Protein AF-0000000076143637 (afdb_homodimer)

Secondary structure (DSSP, 8-state):
-EEEEEE-S-TTSHHHHHHHHHHHHHHHTT-EEEEEEE-GGGGGGG-S-----TTS--HHHHHHHHHHHTT--EEEEHHHHHHTT---HHHHHHTT-S-----TT-EEE-THHHHHHHHHSSEEEEES--/-EEEEEE-S-TTSHHHHHHHHHHHHHHHTT-EEEEEEE-GGGGGGG-S-----TTS--HHHHHHHHHHHTT--EEEEHHHHHHTT---HHHHHHTT-S-----TT-EEE-THHHHHHHHHSSEEEEES--

InterPro domains:
  IPR003787 Sulphur relay, DsrE/F-like [PF02635] (1-127)
  IPR017463 Sulphur relay, TusD/DsrE [TIGR03012] (2-127)
  IPR027396 DsrEFH-like [G3DSA:3.40.1260.10] (1-127)
  IPR027396 DsrEFH-like [SSF75169] (1-127)

Sequence (260 aa):
MKFAIALFSAAHAPSSRRALLFAQAALAGGHEIVRLFFYQDGVYSASNNIVAPQDEQDIARQWREFVSQHQLDGVVCIAAALRRGVLNQEEATRYQRSAVNLDTPWALSGLGQLHDAAQAADRLICFGGPMKFAIALFSAAHAPSSRRALLFAQAALAGGHEIVRLFFYQDGVYSASNNIVAPQDEQDIARQWREFVSQHQLDGVVCIAAALRRGVLNQEEATRYQRSAVNLDTPWALSGLGQLHDAAQAADRLICFGGP

Structure (mmCIF, N/CA/C/O backbone):
data_AF-0000000076143637-model_v1
#
loop_
_entity.id
_entity.type
_entity.pdbx_description
1 polymer 'Sulfurtransferase complex subunit TusD'
#
loop_
_atom_site.group_PDB
_atom_site.id
_atom_site.type_symbol
_atom_site.label_atom_id
_atom_site.label_alt_id
_atom_site.label_comp_id
_atom_site.label_asym_id
_atom_site.label_entity_id
_atom_site.label_seq_id
_atom_site.pdbx_PDB_ins_code
_atom_site.Cartn_x
_atom_site.Cartn_y
_atom_site.Cartn_z
_atom_site.occupancy
_atom_site.B_iso_or_equiv
_atom_site.auth_seq_id
_atom_site.auth_comp_id
_atom_site.auth_asym_id
_atom_site.auth_atom_id
_atom_site.pdbx_PDB_model_num
ATOM 1 N N . MET A 1 1 ? 10.805 27.281 16.016 1 97.5 1 MET A N 1
ATOM 2 C CA . MET A 1 1 ? 11.688 26.344 15.328 1 97.5 1 MET A CA 1
ATOM 3 C C . MET A 1 1 ? 11.07 25.891 14.016 1 97.5 1 MET A C 1
ATOM 5 O O . MET A 1 1 ? 9.867 26.031 13.805 1 97.5 1 MET A O 1
ATOM 9 N N . LYS A 1 2 ? 12.055 25.453 13.125 1 98.75 2 LYS A N 1
ATOM 10 C CA . LYS A 1 2 ? 11.641 24.922 11.836 1 98.75 2 LYS A CA 1
ATOM 11 C C . LYS A 1 2 ? 11.836 23.406 11.773 1 98.75 2 LYS A C 1
ATOM 13 O O . LYS A 1 2 ? 12.945 22.906 11.977 1 98.75 2 LYS A O 1
ATOM 18 N N . PHE A 1 3 ? 10.711 22.703 11.414 1 98.81 3 PHE A N 1
ATOM 19 C CA . PHE A 1 3 ? 10.789 21.25 11.344 1 98.81 3 PHE A CA 1
ATOM 20 C C . PHE A 1 3 ? 10.633 20.766 9.914 1 98.81 3 PHE A C 1
ATOM 22 O O . PHE A 1 3 ? 9.844 21.328 9.141 1 98.81 3 PHE A O 1
ATOM 29 N N . ALA A 1 4 ? 11.375 19.828 9.531 1 98.88 4 ALA A N 1
ATOM 30 C CA . ALA A 1 4 ? 11.023 18.906 8.453 1 98.88 4 ALA A CA 1
ATOM 31 C C . ALA A 1 4 ? 10.562 17.562 9.008 1 98.88 4 ALA A C 1
ATOM 33 O O . ALA A 1 4 ? 11.125 17.047 9.977 1 98.88 4 ALA A O 1
ATOM 34 N N . ILE A 1 5 ? 9.523 17.047 8.43 1 98.81 5 ILE A N 1
ATOM 35 C CA . ILE A 1 5 ? 8.977 15.781 8.93 1 98.81 5 ILE A CA 1
ATOM 36 C C . ILE A 1 5 ? 8.961 14.75 7.801 1 98.81 5 ILE A C 1
ATOM 38 O O . ILE A 1 5 ? 8.461 15.023 6.707 1 98.81 5 ILE A O 1
ATOM 42 N N . ALA A 1 6 ? 9.539 13.625 8.031 1 98.81 6 ALA A N 1
ATOM 43 C CA . ALA A 1 6 ? 9.5 12.492 7.105 1 98.81 6 ALA A CA 1
ATOM 44 C C . ALA A 1 6 ? 8.68 11.344 7.672 1 98.81 6 ALA A C 1
ATOM 46 O O . ALA A 1 6 ? 8.914 10.906 8.805 1 98.81 6 ALA A O 1
ATOM 47 N N . LEU A 1 7 ? 7.695 10.93 6.883 1 98.75 7 LEU A N 1
ATOM 48 C CA . LEU A 1 7 ? 6.848 9.82 7.293 1 98.75 7 LEU A CA 1
ATOM 49 C C . LEU A 1 7 ? 7.105 8.594 6.43 1 98.75 7 LEU A C 1
ATOM 51 O O . LEU A 1 7 ? 6.926 8.633 5.211 1 98.75 7 LEU A O 1
ATOM 55 N N . PHE A 1 8 ? 7.441 7.41 7.082 1 98.31 8 PHE A N 1
ATOM 56 C CA . PHE A 1 8 ? 7.859 6.219 6.352 1 98.31 8 PHE A CA 1
ATOM 57 C C . PHE A 1 8 ? 6.809 5.121 6.465 1 98.31 8 PHE A C 1
ATOM 59 O O . PHE A 1 8 ? 6.914 4.086 5.805 1 98.31 8 PHE A O 1
ATOM 66 N N . SER A 1 9 ? 5.805 5.355 7.301 1 96.94 9 SER A N 1
ATOM 67 C CA . SER A 1 9 ? 4.84 4.293 7.566 1 96.94 9 SER A CA 1
ATOM 68 C C . SER A 1 9 ? 3.494 4.594 6.91 1 96.94 9 SER A C 1
ATOM 70 O O . SER A 1 9 ? 3.143 5.758 6.707 1 96.94 9 SER A O 1
ATOM 72 N N . ALA A 1 10 ? 2.799 3.547 6.672 1 96.44 10 ALA A N 1
ATOM 73 C CA . ALA A 1 10 ? 1.466 3.68 6.09 1 96.44 10 ALA A CA 1
ATOM 74 C C . ALA A 1 10 ? 0.488 4.293 7.086 1 96.44 10 ALA A C 1
ATOM 76 O O . ALA A 1 10 ? 0.773 4.359 8.289 1 96.44 10 ALA A O 1
ATOM 77 N N . ALA A 1 11 ? -0.673 4.688 6.578 1 95.5 11 ALA A N 1
ATOM 78 C CA . ALA A 1 11 ? -1.671 5.43 7.344 1 95.5 11 ALA A CA 1
ATOM 79 C C . ALA A 1 11 ? -2.199 4.598 8.508 1 95.5 11 ALA A C 1
ATOM 81 O O . ALA A 1 11 ? -2.527 5.141 9.562 1 95.5 11 ALA A O 1
ATOM 82 N N . HIS A 1 12 ? -2.23 3.279 8.25 1 93.75 12 HIS A N 1
ATOM 83 C CA . HIS A 1 12 ? -2.852 2.447 9.273 1 93.75 12 HIS A CA 1
ATOM 84 C C . HIS A 1 12 ? -1.867 2.123 10.391 1 93.75 12 HIS A C 1
ATOM 86 O O . HIS A 1 12 ? -2.254 1.578 11.422 1 93.75 12 HIS A O 1
ATOM 92 N N . ALA A 1 13 ? -0.607 2.361 10.258 1 94.31 13 ALA A N 1
ATOM 93 C CA . ALA A 1 13 ? 0.394 2.131 11.297 1 94.31 13 ALA A CA 1
ATOM 94 C C . ALA A 1 13 ? 0.298 3.186 12.391 1 94.31 13 ALA A C 1
ATOM 96 O O . ALA A 1 13 ? 0.071 4.363 12.109 1 94.31 13 ALA A O 1
ATOM 97 N N . PRO A 1 14 ? 0.515 2.832 13.641 1 95.38 14 PRO A N 1
ATOM 98 C CA . PRO A 1 14 ? 0.423 3.783 14.758 1 95.38 14 PRO A CA 1
ATOM 99 C C . PRO A 1 14 ? 1.379 4.965 14.602 1 95.38 14 PRO A C 1
ATOM 101 O O . PRO A 1 14 ? 1.072 6.074 15.047 1 95.38 14 PRO A O 1
ATOM 104 N N . SER A 1 15 ? 2.477 4.703 13.953 1 97.12 15 SER A N 1
ATOM 105 C CA . SER A 1 15 ? 3.461 5.77 13.789 1 97.12 15 SER A CA 1
ATOM 106 C C . SER A 1 15 ? 2.906 6.902 12.93 1 97.12 15 SER A C 1
ATOM 108 O O . SER A 1 15 ? 3.312 8.055 13.086 1 97.12 15 SER A O 1
ATOM 110 N N . SER A 1 16 ? 2.043 6.578 12.055 1 97.88 16 SER A N 1
ATOM 111 C CA . SER A 1 16 ? 1.453 7.621 11.227 1 97.88 16 SER A CA 1
ATOM 112 C C . SER A 1 16 ? 0.617 8.586 12.055 1 97.88 16 SER A C 1
ATOM 114 O O . SER A 1 16 ? 0.717 9.805 11.891 1 97.88 16 SER A O 1
ATOM 116 N N . ARG A 1 17 ? -0.121 8.039 12.969 1 97.38 17 ARG A N 1
ATOM 117 C CA . ARG A 1 17 ? -0.915 8.883 13.859 1 97.38 17 ARG A CA 1
ATOM 118 C C . ARG A 1 17 ? -0.018 9.719 14.766 1 97.38 17 ARG A C 1
ATOM 120 O O . ARG A 1 17 ? -0.29 10.898 14.992 1 97.38 17 ARG A O 1
ATOM 127 N N . ARG A 1 18 ? 1.011 9.086 15.242 1 98.19 18 ARG A N 1
ATOM 128 C CA . ARG A 1 18 ? 1.955 9.805 16.078 1 98.19 18 ARG A CA 1
ATOM 129 C C . ARG A 1 18 ? 2.574 10.984 15.336 1 98.19 18 ARG A C 1
ATOM 131 O O . ARG A 1 18 ? 2.727 12.07 15.891 1 98.19 18 ARG A O 1
ATOM 138 N N . ALA A 1 19 ? 2.93 10.742 14.102 1 98.75 19 ALA A N 1
ATOM 139 C CA . ALA A 1 19 ? 3.502 11.797 13.273 1 98.75 19 ALA A CA 1
ATOM 140 C C . ALA A 1 19 ? 2.52 12.953 13.102 1 98.75 19 ALA A C 1
ATOM 142 O O . ALA A 1 19 ? 2.9 14.117 13.203 1 98.75 19 ALA A O 1
ATOM 143 N N . LEU A 1 20 ? 1.29 12.625 12.844 1 98.81 20 LEU A N 1
ATOM 144 C CA . LEU A 1 20 ? 0.254 13.633 12.648 1 98.81 20 LEU A CA 1
ATOM 145 C C . LEU A 1 20 ? 0.075 14.477 13.906 1 98.81 20 LEU A C 1
ATOM 147 O O . LEU A 1 20 ? 0.025 15.703 13.836 1 98.81 20 LEU A O 1
ATOM 151 N N . LEU A 1 21 ? 0.018 13.797 15.062 1 98.69 21 LEU A N 1
ATOM 152 C CA . LEU A 1 21 ? -0.156 14.492 16.328 1 98.69 21 LEU A CA 1
ATOM 153 C C . LEU A 1 21 ? 1.036 15.398 16.625 1 98.69 21 LEU A C 1
ATOM 155 O O . LEU A 1 21 ? 0.867 16.516 17.109 1 98.69 21 LEU A O 1
ATOM 159 N N . PHE A 1 22 ? 2.188 14.93 16.344 1 98.88 22 PHE A N 1
ATOM 160 C CA . PHE A 1 22 ? 3.371 15.766 16.5 1 98.88 22 PHE A CA 1
ATOM 161 C C . PHE A 1 22 ? 3.273 17.016 15.641 1 98.88 22 PHE A C 1
ATOM 163 O O . PHE A 1 22 ? 3.547 18.125 16.109 1 98.88 22 PHE A O 1
ATOM 170 N N . ALA A 1 23 ? 2.98 16.797 14.344 1 98.88 23 ALA A N 1
ATOM 171 C CA . ALA A 1 23 ? 2.881 17.922 13.398 1 98.88 23 ALA A CA 1
ATOM 172 C C . ALA A 1 23 ? 1.863 18.953 13.875 1 98.88 23 ALA A C 1
ATOM 174 O O . ALA A 1 23 ? 2.125 20.156 13.836 1 98.88 23 ALA A O 1
ATOM 175 N N . GLN A 1 24 ? 0.758 18.469 14.32 1 98.88 24 GLN A N 1
ATOM 176 C CA . GLN A 1 24 ? -0.284 19.344 14.844 1 98.88 24 GLN A CA 1
ATOM 177 C C . GLN A 1 24 ? 0.216 20.125 16.047 1 98.88 24 GLN A C 1
ATOM 179 O O . GLN A 1 24 ? -0.002 21.344 16.141 1 98.88 24 GLN A O 1
ATOM 184 N N . ALA A 1 25 ? 0.862 19.422 16.938 1 98.81 25 ALA A N 1
ATOM 185 C CA . ALA A 1 25 ? 1.389 20.047 18.141 1 98.81 25 ALA A CA 1
ATOM 186 C C . ALA A 1 25 ? 2.451 21.094 17.797 1 98.81 25 ALA A C 1
ATOM 188 O O . ALA A 1 25 ? 2.52 22.156 18.422 1 98.81 25 ALA A O 1
ATOM 189 N N . ALA A 1 26 ? 3.305 20.75 16.844 1 98.75 26 ALA A N 1
ATOM 190 C CA . ALA A 1 26 ? 4.352 21.672 16.422 1 98.75 26 ALA A CA 1
ATOM 191 C C . ALA A 1 26 ? 3.76 22.984 15.953 1 98.75 26 ALA A C 1
ATOM 193 O O . ALA A 1 26 ? 4.191 24.062 16.391 1 98.75 26 ALA A O 1
ATOM 194 N N . LEU A 1 27 ? 2.762 22.953 15.102 1 98.75 27 LEU A N 1
ATOM 195 C CA . LEU A 1 27 ? 2.131 24.172 14.602 1 98.75 27 LEU A CA 1
ATOM 196 C C . LEU A 1 27 ? 1.433 24.922 15.727 1 98.75 27 LEU A C 1
ATOM 198 O O . LEU A 1 27 ? 1.543 26.156 15.82 1 98.75 27 LEU A O 1
ATOM 202 N N . ALA A 1 28 ? 0.731 24.125 16.562 1 98.56 28 ALA A N 1
ATOM 203 C CA . ALA A 1 28 ? 0.031 24.75 17.688 1 98.56 28 ALA A CA 1
ATOM 204 C C . ALA A 1 28 ? 1.008 25.469 18.609 1 98.56 28 ALA A C 1
ATOM 206 O O . ALA A 1 28 ? 0.666 26.484 19.203 1 98.56 28 ALA A O 1
ATOM 207 N N . GLY A 1 29 ? 2.168 24.938 18.656 1 98.38 29 GLY A N 1
ATOM 208 C CA . GLY A 1 29 ? 3.199 25.5 19.516 1 98.38 29 GLY A CA 1
ATOM 209 C C . GLY A 1 29 ? 3.938 26.656 18.875 1 98.38 29 GLY A C 1
ATOM 210 O O . GLY A 1 29 ? 4.883 27.188 19.469 1 98.38 29 GLY A O 1
ATOM 211 N N . GLY A 1 30 ? 3.531 27 17.703 1 98.38 30 GLY A N 1
ATOM 212 C CA . GLY A 1 30 ? 4.102 28.172 17.047 1 98.38 30 GLY A CA 1
ATOM 213 C C . GLY A 1 30 ? 5.32 27.844 16.219 1 98.38 30 GLY A C 1
ATOM 214 O O . GLY A 1 30 ? 6.027 28.75 15.758 1 98.38 30 GLY A O 1
ATOM 215 N N . HIS A 1 31 ? 5.59 26.562 16.031 1 98.75 31 HIS A N 1
ATOM 216 C CA . HIS A 1 31 ? 6.707 26.156 15.18 1 98.75 31 HIS A CA 1
ATOM 217 C C . HIS A 1 31 ? 6.293 26.094 13.719 1 98.75 31 HIS A C 1
ATOM 219 O O . HIS A 1 31 ? 5.105 26.203 13.398 1 98.75 31 HIS A O 1
ATOM 225 N N . GLU A 1 32 ? 7.25 26.062 12.883 1 98.56 32 GLU A N 1
ATOM 226 C CA . GLU A 1 32 ? 7.039 25.969 11.438 1 98.56 32 GLU A CA 1
ATOM 227 C C . GLU A 1 32 ? 7.371 24.578 10.93 1 98.56 32 GLU A C 1
ATOM 229 O O . GLU A 1 32 ? 8.328 23.953 11.391 1 98.56 32 GLU A O 1
ATOM 234 N N . ILE A 1 33 ? 6.59 24.156 10.016 1 98.75 33 ILE A N 1
ATOM 235 C CA . ILE A 1 33 ? 6.914 22.938 9.266 1 98.75 33 ILE A CA 1
ATOM 236 C C . ILE A 1 33 ? 7.312 23.312 7.84 1 98.75 33 ILE A C 1
ATOM 238 O O . ILE A 1 33 ? 6.469 23.734 7.043 1 98.75 33 ILE A O 1
ATOM 242 N N . VAL A 1 34 ? 8.562 23.078 7.566 1 98.56 34 VAL A N 1
ATOM 243 C CA . VAL A 1 34 ? 9.102 23.516 6.281 1 98.56 34 VAL A CA 1
ATOM 244 C C . VAL A 1 34 ? 8.547 22.625 5.168 1 98.56 34 VAL A C 1
ATOM 246 O O . VAL A 1 34 ? 8.266 23.109 4.066 1 98.56 34 VAL A O 1
ATOM 249 N N . ARG A 1 35 ? 8.516 21.344 5.496 1 98.81 35 ARG A N 1
ATOM 250 C CA . ARG A 1 35 ? 8.039 20.375 4.527 1 98.81 35 ARG A CA 1
ATOM 251 C C . ARG A 1 35 ? 7.645 19.062 5.215 1 98.81 35 ARG A C 1
ATOM 253 O O . ARG A 1 35 ? 8.289 18.656 6.18 1 98.81 35 ARG A O 1
ATOM 260 N N . LEU A 1 36 ? 6.566 18.484 4.766 1 98.88 36 LEU A N 1
ATOM 261 C CA . LEU A 1 36 ? 6.211 17.094 5.02 1 98.88 36 LEU A CA 1
ATOM 262 C C . LEU A 1 36 ? 6.629 16.203 3.854 1 98.88 36 LEU A C 1
ATOM 264 O O . LEU A 1 36 ? 6.27 16.469 2.705 1 98.88 36 LEU A O 1
ATOM 268 N N . PHE A 1 37 ? 7.41 15.195 4.152 1 98.94 37 PHE A N 1
ATOM 269 C CA . PHE A 1 37 ? 7.879 14.305 3.1 1 98.94 37 PHE A CA 1
ATOM 270 C C . PHE A 1 37 ? 7.465 12.867 3.391 1 98.94 37 PHE A C 1
ATOM 272 O O . PHE A 1 37 ? 7.891 12.281 4.391 1 98.94 37 PHE A O 1
ATOM 279 N N . PHE A 1 38 ? 6.641 12.32 2.475 1 98.88 38 PHE A N 1
ATOM 280 C CA . PHE A 1 38 ? 6.176 10.945 2.598 1 98.88 38 PHE A CA 1
ATOM 281 C C . PHE A 1 38 ? 7 10.016 1.718 1 98.88 38 PHE A C 1
ATOM 283 O O . PHE A 1 38 ? 7.109 10.227 0.508 1 98.88 38 PHE A O 1
ATOM 290 N N . TYR A 1 39 ? 7.523 9.008 2.342 1 98.44 39 TYR A N 1
ATOM 291 C CA . TYR A 1 39 ? 8.453 8.109 1.667 1 98.44 39 TYR A CA 1
ATOM 292 C C . TYR A 1 39 ? 8.211 6.66 2.092 1 98.44 39 TYR A C 1
ATOM 294 O O . TYR A 1 39 ? 7.551 6.406 3.102 1 98.44 39 TYR A O 1
ATOM 302 N N . GLN A 1 40 ? 8.742 5.715 1.291 1 97.38 40 GLN A N 1
ATOM 303 C CA . GLN A 1 40 ? 8.484 4.297 1.523 1 97.38 40 GLN A CA 1
ATOM 304 C C . GLN A 1 40 ? 6.992 4.027 1.682 1 97.38 40 GLN A C 1
ATOM 306 O O . GLN A 1 40 ? 6.195 4.398 0.818 1 97.38 40 GLN A O 1
ATOM 311 N N . ASP A 1 41 ? 6.598 3.324 2.773 1 97.56 41 ASP A N 1
ATOM 312 C CA . ASP A 1 41 ? 5.18 3.01 2.922 1 97.56 41 ASP A CA 1
ATOM 313 C C . ASP A 1 41 ? 4.383 4.246 3.33 1 97.56 41 ASP A C 1
ATOM 315 O O . ASP A 1 41 ? 3.15 4.238 3.287 1 97.56 41 ASP A O 1
ATOM 319 N N . GLY A 1 42 ? 5.008 5.309 3.592 1 98.31 42 GLY A N 1
ATOM 320 C CA . GLY A 1 42 ? 4.324 6.551 3.918 1 98.31 42 GLY A CA 1
ATOM 321 C C . GLY A 1 42 ? 3.555 7.129 2.746 1 98.31 42 GLY A C 1
ATOM 322 O O . GLY A 1 42 ? 2.607 7.898 2.938 1 98.31 42 GLY A O 1
ATOM 323 N N . VAL A 1 43 ? 3.938 6.754 1.531 1 98.62 43 VAL A N 1
ATOM 324 C CA . VAL A 1 43 ? 3.307 7.32 0.344 1 98.62 43 VAL A CA 1
ATOM 325 C C . VAL A 1 43 ? 1.84 6.898 0.288 1 98.62 43 VAL A C 1
ATOM 327 O O . VAL A 1 43 ? 1.003 7.609 -0.274 1 98.62 43 VAL A O 1
ATOM 330 N N . TYR A 1 44 ? 1.548 5.797 0.94 1 97.94 44 TYR A N 1
ATOM 331 C CA . TYR A 1 44 ? 0.171 5.316 0.915 1 97.94 44 TYR A CA 1
ATOM 332 C C . TYR A 1 44 ? -0.762 6.297 1.616 1 97.94 44 TYR A C 1
ATOM 334 O O . TYR A 1 44 ? -1.96 6.336 1.328 1 97.94 44 TYR A O 1
ATOM 342 N N . SER A 1 45 ? -0.241 7.074 2.527 1 97.75 45 SER A N 1
ATOM 343 C CA . SER A 1 45 ? -1.042 8.039 3.273 1 97.75 45 SER A CA 1
ATOM 344 C C . SER A 1 45 ? -1.658 9.078 2.346 1 97.75 45 SER A C 1
ATOM 346 O O . SER A 1 45 ? -2.648 9.727 2.697 1 97.75 45 SER A O 1
ATOM 348 N N . ALA A 1 46 ? -1.072 9.234 1.187 1 98.25 46 ALA A N 1
ATOM 349 C CA . ALA A 1 46 ? -1.509 10.273 0.259 1 98.25 46 ALA A CA 1
ATOM 350 C C . ALA A 1 46 ? -2.594 9.75 -0.679 1 98.25 46 ALA A C 1
ATOM 352 O O . ALA A 1 46 ? -3.146 10.508 -1.479 1 98.25 46 ALA A O 1
ATOM 353 N N . SER A 1 47 ? -2.893 8.484 -0.55 1 97.94 47 SER A N 1
ATOM 354 C CA . SER A 1 47 ? -3.895 7.898 -1.436 1 97.94 47 SER A CA 1
ATOM 355 C C . SER A 1 47 ? -5.301 8.344 -1.052 1 97.94 47 SER A C 1
ATOM 357 O O . SER A 1 47 ? -5.645 8.383 0.132 1 97.94 47 SER A O 1
ATOM 359 N N . ASN A 1 48 ? -6.125 8.602 -2.053 1 96.31 48 ASN A N 1
ATOM 360 C CA . ASN A 1 48 ? -7.504 8.992 -1.796 1 96.31 48 ASN A CA 1
ATOM 361 C C . ASN A 1 48 ? -8.445 7.785 -1.815 1 96.31 48 ASN A C 1
ATOM 363 O O . ASN A 1 48 ? -9.664 7.941 -1.749 1 96.31 48 ASN A O 1
ATOM 367 N N . ASN A 1 49 ? -7.902 6.594 -1.876 1 97.69 49 ASN A N 1
ATOM 368 C CA . ASN A 1 49 ? -8.703 5.383 -2.031 1 97.69 49 ASN A CA 1
ATOM 369 C C . ASN A 1 49 ? -8.859 4.645 -0.706 1 97.69 49 ASN A C 1
ATOM 371 O O . ASN A 1 49 ? -9.594 3.66 -0.625 1 97.69 49 ASN A O 1
ATOM 375 N N . ILE A 1 50 ? -8.203 5.059 0.308 1 97.75 50 ILE A N 1
ATOM 376 C CA . ILE A 1 50 ? -8.195 4.367 1.591 1 97.75 50 ILE A CA 1
ATOM 377 C C . ILE A 1 50 ? -9.594 4.41 2.211 1 97.75 50 ILE A C 1
ATOM 379 O O . ILE A 1 50 ? -10.25 5.457 2.203 1 97.75 50 ILE A O 1
ATOM 383 N N . VAL A 1 51 ? -10.008 3.277 2.674 1 97.88 51 VAL A N 1
ATOM 384 C CA . VAL A 1 51 ? -11.258 3.166 3.416 1 97.88 51 VAL A CA 1
ATOM 385 C C . VAL A 1 51 ? -10.977 2.699 4.84 1 97.88 51 VAL A C 1
ATOM 387 O O . VAL A 1 51 ? -10.656 1.531 5.066 1 97.88 51 VAL A O 1
ATOM 390 N N . ALA A 1 52 ? -11.133 3.574 5.766 1 95.88 52 ALA A N 1
ATOM 391 C CA . ALA A 1 52 ? -10.898 3.229 7.164 1 95.88 52 ALA A CA 1
ATOM 392 C C . ALA A 1 52 ? -12.094 2.492 7.758 1 95.88 52 ALA A C 1
ATOM 394 O O . ALA A 1 52 ? -13.25 2.871 7.52 1 95.88 52 ALA A O 1
ATOM 395 N N . PRO A 1 53 ? -11.758 1.433 8.547 1 94.06 53 PRO A N 1
ATOM 396 C CA . PRO A 1 53 ? -12.859 0.818 9.281 1 94.06 53 PRO A CA 1
ATOM 397 C C . PRO A 1 53 ? -13.594 1.811 10.18 1 94.06 53 PRO A C 1
ATOM 399 O O . PRO A 1 53 ? -12.992 2.77 10.672 1 94.06 53 PRO A O 1
ATOM 402 N N . GLN A 1 54 ? -14.828 1.525 10.453 1 91.19 54 GLN A N 1
ATOM 403 C CA . GLN A 1 54 ? -15.695 2.447 11.18 1 91.19 54 GLN A CA 1
ATOM 404 C C . GLN A 1 54 ? -15.164 2.703 12.586 1 91.19 54 GLN A C 1
ATOM 406 O O . GLN A 1 54 ? -15.383 3.779 13.148 1 91.19 54 GLN A O 1
ATOM 411 N N . ASP A 1 55 ? -14.445 1.758 13.148 1 93.19 55 ASP A N 1
ATOM 412 C CA . ASP A 1 55 ? -13.992 1.872 14.531 1 93.19 55 ASP A CA 1
ATOM 413 C C . ASP A 1 55 ? -12.586 2.465 14.594 1 93.19 55 ASP A C 1
ATOM 415 O O . ASP A 1 55 ? -11.969 2.516 15.664 1 93.19 55 ASP A O 1
ATOM 419 N N . GLU A 1 56 ? -12.062 2.871 13.492 1 94 56 GLU A N 1
ATOM 420 C CA . GLU A 1 56 ? -10.719 3.443 13.438 1 94 56 GLU A CA 1
ATOM 421 C C . GLU A 1 56 ? -10.742 4.852 12.852 1 94 56 GLU A C 1
ATOM 423 O O . GLU A 1 56 ? -11.68 5.215 12.133 1 94 56 GLU A O 1
ATOM 428 N N . GLN A 1 57 ? -9.766 5.598 13.25 1 95 57 GLN A N 1
ATOM 429 C CA . GLN A 1 57 ? -9.609 6.914 12.648 1 95 57 GLN A CA 1
ATOM 430 C C . GLN A 1 57 ? -9.094 6.809 11.219 1 95 57 GLN A C 1
ATOM 432 O O . GLN A 1 57 ? -8.273 5.938 10.906 1 95 57 GLN A O 1
ATOM 437 N N . ASP A 1 58 ? -9.578 7.715 10.406 1 96.88 58 ASP A N 1
ATOM 438 C CA . ASP A 1 58 ? -9.078 7.824 9.039 1 96.88 58 ASP A CA 1
ATOM 439 C C . ASP A 1 58 ? -7.863 8.75 8.977 1 96.88 58 ASP A C 1
ATOM 441 O O . ASP A 1 58 ? -7.988 9.922 8.594 1 96.88 58 ASP A O 1
ATOM 445 N N . ILE A 1 59 ? -6.758 8.141 9.242 1 97.81 59 ILE A N 1
ATOM 446 C CA . ILE A 1 59 ? -5.535 8.93 9.383 1 97.81 59 ILE A CA 1
ATOM 447 C C . ILE A 1 59 ? -5.164 9.547 8.031 1 97.81 59 ILE A C 1
ATOM 449 O O . ILE A 1 59 ? -4.684 10.68 7.977 1 97.81 59 ILE A O 1
ATOM 453 N N . ALA A 1 60 ? -5.367 8.805 6.953 1 97.75 60 ALA A N 1
ATOM 454 C CA . ALA A 1 60 ? -5.082 9.344 5.625 1 97.75 60 ALA A CA 1
ATOM 455 C C . ALA A 1 60 ? -5.902 10.594 5.348 1 97.75 60 ALA A C 1
ATOM 457 O O . ALA A 1 60 ? -5.371 11.602 4.883 1 97.75 60 ALA A O 1
ATOM 458 N N . ARG A 1 61 ? -7.137 10.523 5.652 1 97.19 61 ARG A N 1
ATOM 459 C CA . ARG A 1 61 ? -8.008 11.688 5.488 1 97.19 61 ARG A CA 1
ATOM 460 C C . ARG A 1 61 ? -7.559 12.836 6.379 1 97.19 61 ARG A C 1
ATOM 462 O O . ARG A 1 61 ? -7.535 13.992 5.945 1 97.19 61 ARG A O 1
ATOM 469 N N . GLN A 1 62 ? -7.227 12.516 7.594 1 98.25 62 GLN A N 1
ATOM 470 C CA . GLN A 1 62 ? -6.809 13.547 8.539 1 98.25 62 GLN A CA 1
ATOM 471 C C . GLN A 1 62 ? -5.531 14.242 8.07 1 98.25 62 GLN A C 1
ATOM 473 O O . GLN A 1 62 ? -5.391 15.461 8.211 1 98.25 62 GLN A O 1
ATOM 478 N N . TRP A 1 63 ? -4.594 13.477 7.535 1 98.56 63 TRP A N 1
ATOM 479 C CA . TRP A 1 63 ? -3.395 14.07 6.949 1 98.56 63 TRP A CA 1
ATOM 480 C C . TRP A 1 63 ? -3.758 15.039 5.832 1 98.56 63 TRP A C 1
ATOM 482 O O . TRP A 1 63 ? -3.252 16.172 5.785 1 98.56 63 TRP A O 1
ATOM 492 N N . ARG A 1 64 ? -4.598 14.57 4.934 1 98.38 64 ARG A N 1
ATOM 493 C CA . ARG A 1 64 ? -5.008 15.406 3.805 1 98.38 64 ARG A CA 1
ATOM 494 C C . ARG A 1 64 ? -5.633 16.703 4.285 1 98.38 64 ARG A C 1
ATOM 496 O O . ARG A 1 64 ? -5.293 17.781 3.793 1 98.38 64 ARG A O 1
ATOM 503 N N . GLU A 1 65 ? -6.488 16.609 5.238 1 98.38 65 GLU A N 1
ATOM 504 C CA . GLU A 1 65 ? -7.16 17.781 5.789 1 98.38 65 GLU A CA 1
ATOM 505 C C . GLU A 1 65 ? -6.168 18.719 6.469 1 98.38 65 GLU A C 1
ATOM 507 O O . GLU A 1 65 ? -6.238 19.938 6.301 1 98.38 65 GLU A O 1
ATOM 512 N N . PHE A 1 66 ? -5.281 18.156 7.191 1 98.88 66 PHE A N 1
ATOM 513 C CA . PHE A 1 66 ? -4.277 18.922 7.906 1 98.88 66 PHE A CA 1
ATOM 514 C C . PHE A 1 66 ? -3.406 19.719 6.934 1 98.88 66 PHE A C 1
ATOM 516 O O . PHE A 1 66 ? -3.189 20.922 7.121 1 98.88 66 PHE A O 1
ATOM 523 N N . VAL A 1 67 ? -2.941 19.094 5.898 1 98.75 67 VAL A N 1
ATOM 524 C CA . VAL A 1 67 ? -2.08 19.719 4.895 1 98.75 67 VAL A CA 1
ATOM 525 C C . VAL A 1 67 ? -2.842 20.828 4.172 1 98.75 67 VAL A C 1
ATOM 527 O O . VAL A 1 67 ? -2.303 21.906 3.947 1 98.75 67 VAL A O 1
ATOM 530 N N . SER A 1 68 ? -4.059 20.578 3.848 1 98.69 68 SER A N 1
ATOM 531 C CA . SER A 1 68 ? -4.883 21.547 3.137 1 98.69 68 SER A CA 1
ATOM 532 C C . SER A 1 68 ? -5.203 22.75 4.016 1 98.69 68 SER A C 1
ATOM 534 O O . SER A 1 68 ? -5.043 23.891 3.598 1 98.69 68 SER A O 1
ATOM 536 N N . GLN A 1 69 ? -5.609 22.453 5.219 1 98.38 69 GLN A N 1
ATOM 537 C CA . GLN A 1 69 ? -6.031 23.5 6.148 1 98.38 69 GLN A CA 1
ATOM 538 C C . GLN A 1 69 ? -4.895 24.469 6.43 1 98.38 69 GLN A C 1
ATOM 540 O O . GLN A 1 69 ? -5.117 25.688 6.531 1 98.38 69 GLN A O 1
ATOM 545 N N . HIS A 1 70 ? -3.744 23.969 6.574 1 98.56 70 HIS A N 1
ATOM 546 C CA . HIS A 1 70 ? -2.623 24.797 6.988 1 98.56 70 HIS A CA 1
ATOM 547 C C . HIS A 1 70 ? -1.733 25.156 5.801 1 98.56 70 HIS A C 1
ATOM 549 O O . HIS A 1 70 ? -0.666 25.75 5.977 1 98.56 70 HIS A O 1
ATOM 555 N N . GLN A 1 71 ? -2.162 24.719 4.578 1 98.19 71 GLN A N 1
ATOM 556 C CA . GLN A 1 71 ? -1.453 25.016 3.338 1 98.19 71 GLN A CA 1
ATOM 557 C C . GLN A 1 71 ? 0.013 24.594 3.43 1 98.19 71 GLN A C 1
ATOM 559 O O . GLN A 1 71 ? 0.907 25.375 3.102 1 98.19 71 GLN A O 1
ATOM 564 N N . LEU A 1 72 ? 0.211 23.406 3.957 1 98.75 72 LEU A N 1
ATOM 565 C CA . LEU A 1 72 ? 1.561 22.891 4.145 1 98.75 72 LEU A CA 1
ATOM 566 C C . LEU A 1 72 ? 2.119 22.359 2.83 1 98.75 72 LEU A C 1
ATOM 568 O O . LEU A 1 72 ? 1.36 22.016 1.917 1 98.75 72 LEU A O 1
ATOM 572 N N . ASP A 1 73 ? 3.471 22.281 2.762 1 98.75 73 ASP A N 1
ATOM 573 C CA . ASP A 1 73 ? 4.188 21.656 1.658 1 98.75 73 ASP A CA 1
ATOM 574 C C . ASP A 1 73 ? 4.266 20.141 1.849 1 98.75 73 ASP A C 1
ATOM 576 O O . ASP A 1 73 ? 5.172 19.641 2.518 1 98.75 73 ASP A O 1
ATOM 580 N N . GLY A 1 74 ? 3.254 19.453 1.299 1 98.75 74 GLY A N 1
ATOM 581 C CA . GLY A 1 74 ? 3.195 18 1.362 1 98.75 74 GLY A CA 1
ATOM 582 C C . GLY A 1 74 ? 3.762 17.328 0.126 1 98.75 74 GLY A C 1
ATOM 583 O O . GLY A 1 74 ? 3.146 17.359 -0.941 1 98.75 74 GLY A O 1
ATOM 584 N N . VAL A 1 75 ? 4.895 16.688 0.262 1 98.94 75 VAL A N 1
ATOM 585 C CA . VAL A 1 75 ? 5.594 16.078 -0.864 1 98.94 75 VAL A CA 1
ATOM 586 C C . VAL A 1 75 ? 5.609 14.562 -0.699 1 98.94 75 VAL A C 1
ATOM 588 O O . VAL A 1 75 ? 5.848 14.055 0.4 1 98.94 75 VAL A O 1
ATOM 591 N N . VAL A 1 76 ? 5.281 13.883 -1.756 1 98.94 76 VAL A N 1
ATOM 592 C CA . VAL A 1 76 ? 5.32 12.43 -1.829 1 98.94 76 VAL A CA 1
ATOM 593 C C . VAL A 1 76 ? 6.441 11.984 -2.764 1 98.94 76 VAL A C 1
ATOM 595 O O . VAL A 1 76 ? 6.52 12.438 -3.91 1 98.94 76 VAL A O 1
ATOM 598 N N . CYS A 1 77 ? 7.289 11.141 -2.248 1 98.88 77 CYS A N 1
ATOM 599 C CA . CYS A 1 77 ? 8.383 10.664 -3.09 1 98.88 77 CYS A CA 1
ATOM 600 C C . CYS A 1 77 ? 7.844 9.984 -4.348 1 98.88 77 CYS A C 1
ATOM 602 O O . CYS A 1 77 ? 7.168 8.953 -4.262 1 98.88 77 CYS A O 1
ATOM 604 N N . ILE A 1 78 ? 8.234 10.445 -5.465 1 98.69 78 ILE A N 1
ATOM 605 C CA . ILE A 1 78 ? 7.629 10.008 -6.719 1 98.69 78 ILE A CA 1
ATOM 606 C C . ILE A 1 78 ? 8.039 8.57 -7.02 1 98.69 78 ILE A C 1
ATOM 608 O O . ILE A 1 78 ? 7.211 7.746 -7.418 1 98.69 78 ILE A O 1
ATOM 612 N N . ALA A 1 79 ? 9.242 8.234 -6.828 1 97.88 79 ALA A N 1
ATOM 613 C CA . ALA A 1 79 ? 9.695 6.871 -7.117 1 97.88 79 ALA A CA 1
ATOM 614 C C . ALA A 1 79 ? 8.992 5.855 -6.223 1 97.88 79 ALA A C 1
ATOM 616 O O . ALA A 1 79 ? 8.547 4.809 -6.695 1 97.88 79 ALA A O 1
ATOM 617 N N . ALA A 1 80 ? 8.852 6.141 -4.953 1 97.88 80 ALA A N 1
ATOM 618 C CA . ALA A 1 80 ? 8.172 5.242 -4.027 1 97.88 80 ALA A CA 1
ATOM 619 C C . ALA A 1 80 ? 6.684 5.141 -4.355 1 97.88 80 ALA A C 1
ATOM 621 O O . ALA A 1 80 ? 6.094 4.062 -4.27 1 97.88 80 ALA A O 1
ATOM 622 N N . ALA A 1 81 ? 6.125 6.234 -4.703 1 98.56 81 ALA A N 1
ATOM 623 C CA . ALA A 1 81 ? 4.707 6.281 -5.043 1 98.56 81 ALA A CA 1
ATOM 624 C C . ALA A 1 81 ? 4.406 5.418 -6.266 1 98.56 81 ALA A C 1
ATOM 626 O O . ALA A 1 81 ? 3.488 4.594 -6.238 1 98.56 81 ALA A O 1
ATOM 627 N N . LEU A 1 82 ? 5.203 5.613 -7.281 1 98.38 82 LEU A N 1
ATOM 628 C CA . LEU A 1 82 ? 5.008 4.824 -8.492 1 98.38 82 LEU A CA 1
ATOM 629 C C . LEU A 1 82 ? 5.113 3.334 -8.195 1 98.38 82 LEU A C 1
ATOM 631 O O . LEU A 1 82 ? 4.223 2.559 -8.555 1 98.38 82 LEU A O 1
ATOM 635 N N . ARG A 1 83 ? 6.098 2.975 -7.457 1 97.44 83 ARG A N 1
ATOM 636 C CA . ARG A 1 83 ? 6.363 1.583 -7.102 1 97.44 83 ARG A CA 1
ATOM 637 C C . ARG A 1 83 ? 5.211 0.993 -6.297 1 97.44 83 ARG A C 1
ATOM 639 O O . ARG A 1 83 ? 5.016 -0.225 -6.281 1 97.44 83 ARG A O 1
ATOM 646 N N . ARG A 1 84 ? 4.41 1.808 -5.711 1 97.75 84 ARG A N 1
ATOM 647 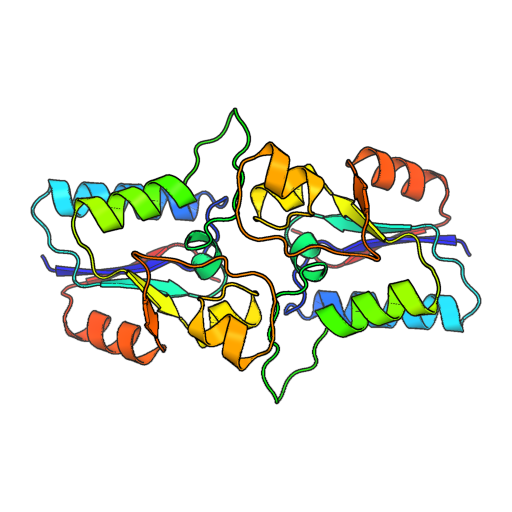C CA . ARG A 1 84 ? 3.352 1.377 -4.805 1 97.75 84 ARG A CA 1
ATOM 648 C C . ARG A 1 84 ? 1.976 1.694 -5.379 1 97.75 84 ARG A C 1
ATOM 650 O O . ARG A 1 84 ? 0.959 1.513 -4.707 1 97.75 84 ARG A O 1
ATOM 657 N N . GLY A 1 85 ? 1.942 2.191 -6.598 1 97.75 85 GLY A N 1
ATOM 658 C CA . GLY A 1 85 ? 0.691 2.4 -7.309 1 97.75 85 GLY A CA 1
ATOM 659 C C . GLY A 1 85 ? -0.06 3.635 -6.84 1 97.75 85 GLY A C 1
ATOM 660 O O . GLY A 1 85 ? -1.289 3.684 -6.918 1 97.75 85 GLY A O 1
ATOM 661 N N . VAL A 1 86 ? 0.611 4.535 -6.277 1 98.62 86 VAL A N 1
ATOM 662 C CA . VAL A 1 86 ? 0.038 5.824 -5.898 1 98.62 86 VAL A CA 1
ATOM 663 C C . VAL A 1 86 ? 0.354 6.863 -6.973 1 98.62 86 VAL A C 1
ATOM 665 O O . VAL A 1 86 ? 1.482 7.355 -7.055 1 98.62 86 VAL A O 1
ATOM 668 N N . LEU A 1 87 ? -0.669 7.195 -7.75 1 98.69 87 LEU A N 1
ATOM 669 C CA . LEU A 1 87 ? -0.419 7.945 -8.977 1 98.69 87 LEU A CA 1
ATOM 670 C C . LEU A 1 87 ? -1.335 9.156 -9.062 1 98.69 87 LEU A C 1
ATOM 672 O O . LEU A 1 87 ? -2.521 9.07 -8.742 1 98.69 87 LEU A O 1
ATOM 676 N N . ASN A 1 88 ? -0.723 10.289 -9.5 1 98.56 88 ASN A N 1
ATOM 677 C CA . ASN A 1 88 ? -1.562 11.398 -9.945 1 98.56 88 ASN A CA 1
ATOM 678 C C . ASN A 1 88 ? -1.941 11.25 -11.422 1 98.56 88 ASN A C 1
ATOM 680 O O . ASN A 1 88 ? -1.586 10.258 -12.062 1 98.56 88 ASN A O 1
ATOM 684 N N . GLN A 1 89 ? -2.654 12.219 -11.883 1 98.19 89 GLN A N 1
ATOM 685 C CA . GLN A 1 89 ? -3.164 12.141 -13.25 1 98.19 89 GLN A CA 1
ATOM 686 C C . GLN A 1 89 ? -2.023 12.039 -14.258 1 98.19 89 GLN A C 1
ATOM 688 O O . GLN A 1 89 ? -2.082 11.227 -15.188 1 98.19 89 GLN A O 1
ATOM 693 N N . GLU A 1 90 ? -1.028 12.844 -14.125 1 98.31 90 GLU A N 1
ATOM 694 C CA . GLU A 1 90 ? 0.107 12.867 -15.039 1 98.31 90 GLU A CA 1
ATOM 695 C C . GLU A 1 90 ? 0.792 11.508 -15.109 1 98.31 90 GLU A C 1
ATOM 697 O O . GLU A 1 90 ? 1.019 10.977 -16.203 1 98.31 90 GLU A O 1
ATOM 702 N N . GLU A 1 91 ? 1.063 10.938 -13.953 1 98.38 91 GLU A N 1
ATOM 703 C CA . GLU A 1 91 ? 1.764 9.656 -13.906 1 98.38 91 GLU A CA 1
ATOM 704 C C . GLU A 1 91 ? 0.868 8.523 -14.391 1 98.38 91 GLU A C 1
ATOM 706 O O . GLU A 1 91 ? 1.335 7.598 -15.062 1 98.38 91 GLU A O 1
ATOM 711 N N . ALA A 1 92 ? -0.409 8.539 -14 1 98.25 92 ALA A N 1
ATOM 712 C CA . ALA A 1 92 ? -1.337 7.523 -14.5 1 98.25 92 ALA A CA 1
ATOM 713 C C . ALA A 1 92 ? -1.379 7.523 -16.031 1 98.25 92 ALA A C 1
ATOM 715 O O . ALA A 1 92 ? -1.376 6.461 -16.656 1 98.25 92 ALA A O 1
ATOM 716 N N . THR A 1 93 ? -1.4 8.703 -16.609 1 98.31 93 THR A N 1
ATOM 717 C CA . THR A 1 93 ? -1.405 8.844 -18.062 1 98.31 93 THR A CA 1
ATOM 718 C C . THR A 1 93 ? -0.091 8.344 -18.656 1 98.31 93 THR A C 1
ATOM 720 O O . THR A 1 93 ? -0.093 7.57 -19.625 1 98.31 93 THR A O 1
ATOM 723 N N . ARG A 1 94 ? 0.993 8.75 -18.047 1 97.81 94 ARG A N 1
ATOM 724 C CA . ARG A 1 94 ? 2.33 8.414 -18.531 1 97.81 94 ARG A CA 1
ATOM 725 C C . ARG A 1 94 ? 2.518 6.902 -18.609 1 97.81 94 ARG A C 1
ATOM 727 O O . ARG A 1 94 ? 3.072 6.387 -19.578 1 97.81 94 ARG A O 1
ATOM 734 N N . TYR A 1 95 ? 2.021 6.203 -17.609 1 97.25 95 TYR A N 1
ATOM 735 C CA . TYR A 1 95 ? 2.287 4.773 -17.516 1 97.25 95 TYR A CA 1
ATOM 736 C C . TYR A 1 95 ? 1.057 3.965 -17.906 1 97.25 95 TYR A C 1
ATOM 738 O O . TYR A 1 95 ? 1.004 2.752 -17.688 1 97.25 95 TYR A O 1
ATOM 746 N N . GLN A 1 96 ? 0.064 4.641 -18.438 1 96.94 96 GLN A N 1
ATOM 747 C CA . GLN A 1 96 ? -1.139 4.016 -18.984 1 96.94 96 GLN A CA 1
ATOM 748 C C . GLN A 1 96 ? -1.842 3.172 -17.922 1 96.94 96 GLN A C 1
ATOM 750 O O . GLN A 1 96 ? -2.156 2.004 -18.156 1 96.94 96 GLN A O 1
ATOM 755 N N . ARG A 1 97 ? -2.004 3.807 -16.766 1 96.25 97 ARG A N 1
ATOM 756 C CA . ARG A 1 97 ? -2.807 3.225 -15.695 1 96.25 97 ARG A CA 1
ATOM 757 C C . ARG A 1 97 ? -4.18 3.887 -15.617 1 96.25 97 ARG A C 1
ATOM 759 O O . ARG A 1 97 ? -4.324 5.062 -15.945 1 96.25 97 ARG A O 1
ATOM 766 N N . SER A 1 98 ? -5.105 3.139 -15.164 1 93.12 98 SER A N 1
ATOM 767 C CA . SER A 1 98 ? -6.477 3.627 -15.227 1 93.12 98 SER A CA 1
ATOM 768 C C . SER A 1 98 ? -6.855 4.379 -13.953 1 93.12 98 SER A C 1
ATOM 770 O O . SER A 1 98 ? -7.727 5.254 -13.977 1 93.12 98 SER A O 1
ATOM 772 N N . ALA A 1 99 ? -6.242 4.062 -12.875 1 97.12 99 ALA A N 1
ATOM 773 C CA . ALA A 1 99 ? -6.68 4.617 -11.602 1 97.12 99 ALA A CA 1
ATOM 774 C C . ALA A 1 99 ? -5.82 5.816 -11.203 1 97.12 99 ALA A C 1
ATOM 776 O O . ALA A 1 99 ? -4.59 5.738 -11.227 1 97.12 99 ALA A O 1
ATOM 777 N N . VAL A 1 100 ? -6.434 6.898 -10.984 1 98.19 100 VAL A N 1
ATOM 778 C CA . VAL A 1 100 ? -5.824 8.07 -10.367 1 98.19 100 VAL A CA 1
ATOM 779 C C . VAL A 1 100 ? -6.234 8.156 -8.898 1 98.19 100 VAL A C 1
ATOM 781 O O . VAL A 1 100 ? -7.414 8.312 -8.586 1 98.19 100 VAL A O 1
ATOM 784 N N . ASN A 1 101 ? -5.203 7.938 -8.031 1 98.31 101 ASN A N 1
ATOM 785 C CA . ASN A 1 101 ? -5.578 7.879 -6.621 1 98.31 101 ASN A CA 1
ATOM 786 C C . ASN A 1 101 ? -4.754 8.852 -5.781 1 98.31 101 ASN A C 1
ATOM 788 O O . ASN A 1 101 ? -4.688 8.719 -4.559 1 98.31 101 ASN A O 1
ATOM 792 N N . LEU A 1 102 ? -4.094 9.758 -6.344 1 98.25 102 LEU A N 1
ATOM 793 C CA . LEU A 1 102 ? -3.389 10.836 -5.66 1 98.25 102 LEU A CA 1
ATOM 794 C C . LEU A 1 102 ? -3.787 12.195 -6.23 1 98.25 102 LEU A C 1
ATOM 796 O O . LEU A 1 102 ? -3.584 12.461 -7.418 1 98.25 102 LEU A O 1
ATOM 800 N N . ASP A 1 103 ? -4.328 12.984 -5.426 1 96.88 103 ASP A N 1
ATOM 801 C CA . ASP A 1 103 ? -4.812 14.297 -5.824 1 96.88 103 ASP A CA 1
ATOM 802 C C . ASP A 1 103 ? -4.273 15.391 -4.902 1 96.88 103 ASP A C 1
ATOM 804 O O . ASP A 1 103 ? -3.48 15.109 -3.998 1 96.88 103 ASP A O 1
ATOM 808 N N . THR A 1 104 ? -4.66 16.562 -5.359 1 96.5 104 THR A N 1
ATOM 809 C CA . THR A 1 104 ? -4.363 17.656 -4.434 1 96.5 104 THR A CA 1
ATOM 810 C C . THR A 1 104 ? -4.738 17.266 -3.006 1 96.5 104 THR A C 1
ATOM 812 O O . THR A 1 104 ? -5.699 16.531 -2.789 1 96.5 104 THR A O 1
ATOM 815 N N . PRO A 1 105 ? -3.9 17.688 -1.976 1 98.12 105 PRO A N 1
ATOM 816 C CA . PRO A 1 105 ? -2.887 18.734 -1.969 1 98.12 105 PRO A CA 1
ATOM 817 C C . PRO A 1 105 ? -1.469 18.203 -2.146 1 98.12 105 PRO A C 1
ATOM 819 O O . PRO A 1 105 ? -0.497 18.938 -1.988 1 98.12 105 PRO A O 1
ATOM 822 N N . TRP A 1 106 ? -1.313 17.016 -2.521 1 98.56 106 TRP A N 1
ATOM 823 C CA . TRP A 1 106 ? -0.014 16.344 -2.537 1 98.56 106 TRP A CA 1
ATOM 824 C C . TRP A 1 106 ? 0.754 16.688 -3.811 1 98.56 106 TRP A C 1
ATOM 826 O O . TRP A 1 106 ? 0.164 16.781 -4.891 1 98.56 106 TRP A O 1
ATOM 836 N N . ALA A 1 107 ? 2.031 16.828 -3.686 1 98.25 107 ALA A N 1
ATOM 837 C CA . ALA A 1 107 ? 2.916 16.953 -4.84 1 98.25 107 ALA A CA 1
ATOM 838 C C . ALA A 1 107 ? 3.869 15.766 -4.938 1 98.25 107 ALA A C 1
ATOM 840 O O . ALA A 1 107 ? 4.398 15.305 -3.928 1 98.25 107 ALA A O 1
ATOM 841 N N . LEU A 1 108 ? 4.062 15.289 -6.113 1 98.69 108 LEU A N 1
ATOM 842 C CA . LEU A 1 108 ? 5.047 14.25 -6.363 1 98.69 108 LEU A CA 1
ATOM 843 C C . LEU A 1 108 ? 6.41 14.852 -6.684 1 98.69 108 LEU A C 1
ATOM 845 O O . LEU A 1 108 ? 6.523 15.695 -7.578 1 98.69 108 LEU A O 1
ATOM 849 N N . SER A 1 109 ? 7.406 14.445 -5.984 1 98.62 109 SER A N 1
ATOM 850 C CA . SER A 1 109 ? 8.773 14.867 -6.258 1 98.62 109 SER A CA 1
ATOM 851 C C . SER A 1 109 ? 9.781 13.875 -5.695 1 98.62 109 SER A C 1
ATOM 853 O O . SER A 1 109 ? 9.398 12.836 -5.152 1 98.62 109 SER A O 1
ATOM 855 N N . GLY A 1 110 ? 11.062 14.109 -5.957 1 98.12 110 GLY A N 1
ATOM 856 C CA . GLY A 1 110 ? 12.102 13.148 -5.613 1 98.12 110 GLY A CA 1
ATOM 857 C C . GLY A 1 110 ? 12.711 13.398 -4.246 1 98.12 110 GLY A C 1
ATOM 858 O O . GLY A 1 110 ? 12.344 14.352 -3.559 1 98.12 110 GLY A O 1
ATOM 859 N N . LEU A 1 111 ? 13.672 12.547 -3.879 1 98.31 111 LEU A N 1
ATOM 860 C CA . LEU A 1 111 ? 14.336 12.562 -2.582 1 98.31 111 LEU A CA 1
ATOM 861 C C . LEU A 1 111 ? 15.117 13.859 -2.387 1 98.31 111 LEU A C 1
ATOM 863 O O . LEU A 1 111 ? 15.445 14.227 -1.256 1 98.31 111 LEU A O 1
ATOM 867 N N . GLY A 1 112 ? 15.398 14.523 -3.457 1 98.31 112 GLY A N 1
ATOM 868 C CA . GLY A 1 112 ? 16.031 15.828 -3.348 1 98.31 112 GLY A CA 1
ATOM 869 C C . GLY A 1 112 ? 15.227 16.812 -2.514 1 98.31 112 GLY A C 1
ATOM 870 O O . GLY A 1 112 ? 15.797 17.641 -1.799 1 98.31 112 GLY A O 1
ATOM 871 N N . GLN A 1 113 ? 14.008 16.734 -2.537 1 98.44 113 GLN A N 1
ATOM 872 C CA . GLN A 1 113 ? 13.141 17.641 -1.776 1 98.44 113 GLN A CA 1
ATOM 873 C C . GLN A 1 113 ? 13.25 17.359 -0.279 1 98.44 113 GLN A C 1
ATOM 875 O O . GLN A 1 113 ? 13.094 18.281 0.535 1 98.44 113 GLN A O 1
ATOM 880 N N . LEU A 1 114 ? 13.461 16.047 0.098 1 98.25 114 LEU A N 1
ATOM 881 C CA . LEU A 1 114 ? 13.703 15.727 1.501 1 98.25 114 LEU A CA 1
ATOM 882 C C . LEU A 1 114 ? 15.023 16.328 1.972 1 98.25 114 LEU A C 1
ATOM 884 O O . LEU A 1 114 ? 15.094 16.922 3.047 1 98.25 114 LEU A O 1
ATOM 888 N N . HIS A 1 115 ? 16 16.172 1.116 1 98 115 HIS A N 1
ATOM 889 C CA . HIS A 1 115 ? 17.312 16.719 1.435 1 98 115 HIS A CA 1
ATOM 890 C C . HIS A 1 115 ? 17.25 18.234 1.604 1 98 115 HIS A C 1
ATOM 892 O O . HIS A 1 115 ? 17.781 18.781 2.578 1 98 115 HIS A O 1
ATOM 898 N N . ASP A 1 116 ? 16.625 18.938 0.701 1 98.5 116 ASP A N 1
ATOM 899 C CA . ASP A 1 116 ? 16.438 20.391 0.762 1 98.5 116 ASP A CA 1
ATOM 900 C C . ASP A 1 116 ? 15.742 20.797 2.057 1 98.5 116 ASP A C 1
ATOM 902 O O . ASP A 1 116 ? 16.156 21.75 2.713 1 98.5 116 ASP A O 1
ATOM 906 N N . ALA A 1 117 ? 14.727 20.062 2.439 1 98.44 117 ALA A N 1
ATOM 907 C CA . ALA A 1 117 ? 13.977 20.344 3.654 1 98.44 117 ALA A CA 1
ATOM 908 C C . ALA A 1 117 ? 14.844 20.188 4.895 1 98.44 117 ALA A C 1
ATOM 910 O O . ALA A 1 117 ? 14.766 20.984 5.828 1 98.44 117 ALA A O 1
ATOM 911 N N . ALA A 1 118 ? 15.609 19.109 4.895 1 98.31 118 ALA A N 1
ATOM 912 C CA . ALA A 1 118 ? 16.5 18.859 6.02 1 98.31 118 ALA A CA 1
ATOM 913 C C . ALA A 1 118 ? 17.5 20 6.211 1 98.31 118 ALA A C 1
ATOM 915 O O . ALA A 1 118 ? 17.844 20.359 7.34 1 98.31 118 ALA A O 1
ATOM 916 N N . GLN A 1 119 ? 17.922 20.562 5.113 1 97.88 119 GLN A N 1
ATOM 917 C CA . GLN A 1 119 ? 18.859 21.672 5.168 1 97.88 119 GLN A CA 1
ATOM 918 C C . GLN A 1 119 ? 18.203 22.953 5.676 1 97.88 119 GLN A C 1
ATOM 920 O O . GLN A 1 119 ? 18.828 23.766 6.348 1 97.88 119 GLN A O 1
ATOM 925 N N . ALA A 1 120 ? 17.016 23.156 5.367 1 98.44 120 ALA A N 1
ATOM 926 C CA . ALA A 1 120 ? 16.297 24.375 5.688 1 98.44 120 ALA A CA 1
ATOM 927 C C . ALA A 1 120 ? 15.727 24.328 7.105 1 98.44 120 ALA A C 1
ATOM 929 O O . ALA A 1 120 ? 15.344 25.359 7.664 1 98.44 120 ALA A O 1
ATOM 930 N N . ALA A 1 121 ? 15.648 23.125 7.691 1 98.75 121 ALA A N 1
ATOM 931 C CA . ALA A 1 121 ? 14.992 22.953 8.984 1 98.75 121 ALA A CA 1
ATOM 932 C C . ALA A 1 121 ? 16 22.969 10.125 1 98.75 121 ALA A C 1
ATOM 934 O O . ALA A 1 121 ? 17.188 22.656 9.922 1 98.75 121 ALA A O 1
ATOM 935 N N . ASP A 1 122 ? 15.477 23.375 11.273 1 98.75 122 ASP A N 1
ATOM 936 C CA . ASP A 1 122 ? 16.281 23.203 12.484 1 98.75 122 ASP A CA 1
ATOM 937 C C . ASP A 1 122 ? 16.391 21.734 12.867 1 98.75 122 ASP A C 1
ATOM 939 O O . ASP A 1 122 ? 17.422 21.297 13.391 1 98.75 122 ASP A O 1
ATOM 943 N N . ARG A 1 123 ? 15.328 20.953 12.68 1 98.25 123 ARG A N 1
ATOM 944 C CA . ARG A 1 123 ? 15.281 19.516 12.992 1 98.25 123 ARG A CA 1
ATOM 945 C C . ARG A 1 123 ? 14.523 18.75 11.914 1 98.25 123 ARG A C 1
ATOM 947 O O . ARG A 1 123 ? 13.5 19.219 11.406 1 98.25 123 ARG A O 1
ATOM 954 N N . LEU A 1 124 ? 15.078 17.656 11.57 1 98.69 124 LEU A N 1
ATOM 955 C CA . LEU A 1 124 ? 14.359 16.656 10.797 1 98.69 124 LEU A CA 1
ATOM 956 C C . LEU A 1 124 ? 13.844 15.539 11.703 1 98.69 124 LEU A C 1
ATOM 958 O O . LEU A 1 124 ? 14.625 14.859 12.375 1 98.69 124 LEU A O 1
ATOM 962 N N . ILE A 1 125 ? 12.508 15.398 11.703 1 98.44 125 ILE A N 1
ATOM 963 C CA . ILE A 1 125 ? 11.898 14.359 12.523 1 98.44 125 ILE A CA 1
ATOM 964 C C . ILE A 1 125 ? 11.359 13.25 11.625 1 98.44 125 ILE A C 1
ATOM 966 O O . ILE A 1 125 ? 10.641 13.516 10.656 1 98.44 125 ILE A O 1
ATOM 970 N N . CYS A 1 126 ? 11.695 11.992 11.961 1 98.44 126 CYS A N 1
ATOM 971 C CA . CYS A 1 126 ? 11.273 10.852 11.156 1 98.44 126 CYS A CA 1
ATOM 972 C C . CYS A 1 126 ? 10.344 9.938 11.953 1 98.44 126 CYS A C 1
ATOM 974 O O . CYS A 1 126 ? 10.586 9.672 13.133 1 98.44 126 CYS A O 1
ATOM 976 N N . PHE A 1 127 ? 9.258 9.555 11.359 1 98.5 127 PHE A N 1
ATOM 977 C CA . PHE A 1 127 ? 8.32 8.609 11.953 1 98.5 127 PHE A CA 1
ATOM 978 C C . PHE A 1 127 ? 8.234 7.332 11.125 1 98.5 127 PHE A C 1
ATOM 980 O O . PHE A 1 127 ? 8.062 7.395 9.906 1 98.5 127 PHE A O 1
ATOM 987 N N . GLY A 1 128 ? 8.164 6.352 11.789 1 90.75 128 GLY A N 1
ATOM 988 C CA . GLY A 1 128 ? 8.156 5.078 11.086 1 90.75 128 GLY A CA 1
ATOM 989 C C . GLY A 1 128 ? 9.484 4.746 10.438 1 90.75 128 GLY A C 1
ATOM 990 O O . GLY A 1 128 ? 10.477 5.457 10.641 1 90.75 128 GLY A O 1
ATOM 991 N N . GLY A 1 129 ? 9.977 3.703 9.914 1 73 129 GLY A N 1
ATOM 992 C CA . GLY A 1 129 ? 11.211 3.291 9.281 1 73 129 GLY A CA 1
ATOM 993 C C . GLY A 1 129 ? 11.805 2.029 9.883 1 73 129 GLY A C 1
ATOM 994 O O . GLY A 1 129 ? 11.312 1.53 10.898 1 73 129 GLY A O 1
ATOM 995 N N . PRO A 1 130 ? 12.641 1.552 8.883 1 59.12 130 PRO A N 1
ATOM 996 C CA . PRO A 1 130 ? 13.281 0.348 9.422 1 59.12 130 PRO A CA 1
ATOM 997 C C . PRO A 1 130 ? 14.102 0.625 10.672 1 59.12 130 PRO A C 1
ATOM 999 O O . PRO A 1 130 ? 14.484 1.771 10.93 1 59.12 130 PRO A O 1
ATOM 1002 N N . MET B 1 1 ? 0.309 -33.094 -3.965 1 97.5 1 MET B N 1
ATOM 1003 C CA . MET B 1 1 ? -0.102 -32.438 -2.74 1 97.5 1 MET B CA 1
ATOM 1004 C C . MET B 1 1 ? -0.915 -31.172 -3.061 1 97.5 1 MET B C 1
ATOM 1006 O O . MET B 1 1 ? -0.874 -30.672 -4.188 1 97.5 1 MET B O 1
ATOM 1010 N N . LYS B 1 2 ? -1.756 -30.844 -1.994 1 98.75 2 LYS B N 1
ATOM 1011 C CA . LYS B 1 2 ? -2.566 -29.641 -2.102 1 98.75 2 LYS B CA 1
ATOM 1012 C C . LYS B 1 2 ? -2.023 -28.531 -1.202 1 98.75 2 LYS B C 1
ATOM 1014 O O . LYS B 1 2 ? -1.895 -28.719 0.01 1 98.75 2 LYS B O 1
ATOM 1019 N N . PHE B 1 3 ? -1.76 -27.344 -1.854 1 98.81 3 PHE B N 1
ATOM 1020 C CA . PHE B 1 3 ? -1.219 -26.234 -1.083 1 98.81 3 PHE B CA 1
ATOM 1021 C C . PHE B 1 3 ? -2.23 -25.094 -0.985 1 98.81 3 PHE B C 1
ATOM 1023 O O . PHE B 1 3 ? -2.959 -24.828 -1.942 1 98.81 3 PHE B O 1
ATOM 1030 N N . ALA B 1 4 ? -2.348 -24.5 0.114 1 98.88 4 ALA B N 1
ATOM 1031 C CA . ALA B 1 4 ? -2.82 -23.125 0.257 1 98.88 4 ALA B CA 1
ATOM 1032 C C . ALA B 1 4 ? -1.656 -22.156 0.498 1 98.88 4 ALA B C 1
ATOM 1034 O O . ALA B 1 4 ? -0.724 -22.484 1.239 1 98.88 4 ALA B O 1
ATOM 1035 N N . ILE B 1 5 ? -1.698 -21.047 -0.153 1 98.81 5 ILE B N 1
ATOM 1036 C CA . ILE B 1 5 ? -0.605 -20.094 -0.023 1 98.81 5 ILE B CA 1
ATOM 1037 C C . ILE B 1 5 ? -1.15 -18.75 0.458 1 98.81 5 ILE B C 1
ATOM 1039 O O . ILE B 1 5 ? -2.113 -18.234 -0.107 1 98.81 5 ILE B O 1
ATOM 1043 N N . ALA B 1 6 ? -0.61 -18.234 1.501 1 98.81 6 ALA B N 1
ATOM 1044 C CA . ALA B 1 6 ? -0.937 -16.906 2.014 1 98.81 6 ALA B CA 1
ATOM 1045 C C . ALA B 1 6 ? 0.243 -15.961 1.855 1 98.81 6 ALA B C 1
ATOM 1047 O O . ALA B 1 6 ? 1.36 -16.266 2.275 1 98.81 6 ALA B O 1
ATOM 1048 N N . LEU B 1 7 ? -0.041 -14.844 1.185 1 98.75 7 LEU B N 1
ATOM 1049 C CA . LEU B 1 7 ? 0.99 -13.836 0.98 1 98.75 7 LEU B CA 1
ATOM 1050 C C . LEU B 1 7 ? 0.696 -12.586 1.804 1 98.75 7 LEU B C 1
ATOM 1052 O O . LEU B 1 7 ? -0.344 -11.945 1.621 1 98.75 7 LEU B O 1
ATOM 1056 N N . PHE B 1 8 ? 1.683 -12.148 2.672 1 98.31 8 PHE B N 1
ATOM 1057 C CA . PHE B 1 8 ? 1.452 -11.055 3.615 1 98.31 8 PHE B CA 1
ATOM 1058 C C . PHE B 1 8 ? 2.266 -9.828 3.232 1 98.31 8 PHE B C 1
ATOM 1060 O O . PHE B 1 8 ? 2.107 -8.758 3.832 1 98.31 8 PHE B O 1
ATOM 1067 N N . SER B 1 9 ? 3.133 -9.984 2.221 1 96.94 9 SER B N 1
ATOM 1068 C CA . SER B 1 9 ? 4.039 -8.891 1.892 1 96.94 9 SER B CA 1
ATOM 1069 C C . SER B 1 9 ? 3.658 -8.234 0.568 1 96.94 9 SER B C 1
ATOM 1071 O O . SER B 1 9 ? 3.072 -8.883 -0.304 1 96.94 9 SER B O 1
ATOM 1073 N N . ALA B 1 10 ? 4.051 -7.027 0.471 1 96.44 10 ALA B N 1
ATOM 1074 C CA . ALA B 1 10 ? 3.797 -6.285 -0.759 1 96.44 10 ALA B CA 1
ATOM 1075 C C . ALA B 1 10 ? 4.641 -6.82 -1.91 1 96.44 10 ALA B C 1
ATOM 1077 O O . ALA B 1 10 ? 5.602 -7.566 -1.689 1 96.44 10 ALA B O 1
ATOM 1078 N N . ALA B 1 11 ? 4.301 -6.383 -3.115 1 95.44 11 ALA B N 1
ATOM 1079 C CA . ALA B 1 11 ? 4.895 -6.902 -4.348 1 95.44 11 ALA B CA 1
ATOM 1080 C C . ALA B 1 11 ? 6.391 -6.602 -4.406 1 95.44 11 ALA B C 1
ATOM 1082 O O . ALA B 1 11 ? 7.164 -7.387 -4.953 1 95.44 11 ALA B O 1
ATOM 1083 N N . HIS B 1 12 ? 6.719 -5.445 -3.795 1 93.56 12 HIS B N 1
ATOM 1084 C CA . HIS B 1 12 ? 8.117 -5.039 -3.936 1 93.56 12 HIS B CA 1
ATOM 1085 C C . HIS B 1 12 ? 9 -5.746 -2.916 1 93.56 12 HIS B C 1
ATOM 1087 O O . HIS B 1 12 ? 10.227 -5.664 -2.994 1 93.56 12 HIS B O 1
ATOM 1093 N N . ALA B 1 13 ? 8.492 -6.395 -1.932 1 94.25 13 ALA B N 1
ATOM 1094 C CA . ALA B 1 13 ? 9.258 -7.141 -0.939 1 94.25 13 ALA B CA 1
ATOM 1095 C C . ALA B 1 13 ? 9.797 -8.445 -1.526 1 94.25 13 ALA B C 1
ATOM 1097 O O . ALA B 1 13 ? 9.109 -9.117 -2.293 1 94.25 13 ALA B O 1
ATOM 1098 N N . PRO B 1 14 ? 10.992 -8.859 -1.15 1 95.31 14 PRO B N 1
ATOM 1099 C CA . PRO B 1 14 ? 11.586 -10.086 -1.686 1 95.31 14 PRO B CA 1
ATOM 1100 C C . PRO B 1 14 ? 10.727 -11.32 -1.424 1 95.31 14 PRO B C 1
ATOM 1102 O O . PRO B 1 14 ? 10.719 -12.258 -2.229 1 95.31 14 PRO B O 1
ATOM 1105 N N . SER B 1 15 ? 10.008 -11.281 -0.337 1 97.12 15 SER B N 1
ATOM 1106 C CA . SER B 1 15 ? 9.18 -12.43 0.005 1 97.12 15 SER B CA 1
ATOM 1107 C C . SER B 1 15 ? 8.086 -12.648 -1.033 1 97.12 15 SER B C 1
ATOM 1109 O O . SER B 1 15 ? 7.637 -13.781 -1.237 1 97.12 15 SER B O 1
ATOM 1111 N N . SER B 1 16 ? 7.66 -11.617 -1.629 1 97.88 16 SER B N 1
ATOM 1112 C CA . SER B 1 16 ? 6.629 -11.766 -2.654 1 97.88 16 SER B CA 1
ATOM 1113 C C . SER B 1 16 ? 7.148 -12.555 -3.85 1 97.88 16 SER B C 1
ATOM 1115 O O . SER B 1 16 ? 6.469 -13.453 -4.348 1 97.88 16 SER B O 1
ATOM 1117 N N . ARG B 1 17 ? 8.352 -12.258 -4.23 1 97.38 17 ARG B N 1
ATOM 1118 C CA . ARG B 1 17 ? 8.953 -13 -5.332 1 97.38 17 ARG B CA 1
ATOM 1119 C C . ARG B 1 17 ? 9.18 -14.461 -4.949 1 97.38 17 ARG B C 1
ATOM 1121 O O . ARG B 1 17 ? 8.945 -15.359 -5.758 1 97.38 17 ARG B O 1
ATOM 1128 N N . ARG B 1 18 ? 9.633 -14.641 -3.734 1 98.19 18 ARG B N 1
ATOM 1129 C CA . ARG B 1 18 ? 9.844 -16 -3.256 1 98.19 18 ARG B CA 1
ATOM 1130 C C . ARG B 1 18 ? 8.539 -16.797 -3.285 1 98.19 18 ARG B C 1
ATOM 1132 O O . ARG B 1 18 ? 8.531 -17.969 -3.68 1 98.19 18 ARG B O 1
ATOM 1139 N N . ALA B 1 19 ? 7.484 -16.188 -2.859 1 98.75 19 ALA B N 1
ATOM 1140 C CA . ALA B 1 19 ? 6.176 -16.828 -2.875 1 98.75 19 ALA B CA 1
ATOM 1141 C C . ALA B 1 19 ? 5.773 -17.219 -4.297 1 98.75 19 ALA B C 1
ATOM 1143 O O . ALA B 1 19 ? 5.285 -18.328 -4.527 1 98.75 19 ALA B O 1
ATOM 1144 N N . LEU B 1 20 ? 5.973 -16.312 -5.215 1 98.81 20 LEU B N 1
ATOM 1145 C CA . LEU B 1 20 ? 5.625 -16.562 -6.613 1 98.81 20 LEU B CA 1
ATOM 1146 C C . LEU B 1 20 ? 6.414 -17.734 -7.172 1 98.81 20 LEU B C 1
ATOM 1148 O O . LEU B 1 20 ? 5.844 -18.625 -7.812 1 98.81 20 LEU B O 1
ATOM 1152 N N . LEU B 1 21 ? 7.727 -17.75 -6.887 1 98.69 21 LEU B N 1
ATOM 1153 C CA . LEU B 1 21 ? 8.586 -18.828 -7.375 1 98.69 21 LEU B CA 1
ATOM 1154 C C . LEU B 1 21 ? 8.18 -20.172 -6.77 1 98.69 21 LEU B C 1
ATOM 1156 O O . LEU B 1 21 ? 8.172 -21.188 -7.457 1 98.69 21 LEU B O 1
ATOM 1160 N N . PHE B 1 22 ? 7.852 -20.156 -5.527 1 98.88 22 PHE B N 1
ATOM 1161 C CA . PHE B 1 22 ? 7.359 -21.375 -4.898 1 98.88 22 PHE B CA 1
ATOM 1162 C C . PHE B 1 22 ? 6.098 -21.875 -5.594 1 98.88 22 PHE B C 1
ATOM 1164 O O . PHE B 1 22 ? 5.977 -23.062 -5.887 1 98.88 22 PHE B O 1
ATOM 1171 N N . ALA B 1 23 ? 5.129 -20.969 -5.754 1 98.88 23 ALA B N 1
ATOM 1172 C CA . ALA B 1 23 ? 3.861 -21.328 -6.383 1 98.88 23 ALA B CA 1
ATOM 1173 C C . ALA B 1 23 ? 4.082 -21.922 -7.77 1 98.88 23 ALA B C 1
ATOM 1175 O O . ALA B 1 23 ? 3.477 -22.938 -8.125 1 98.88 23 ALA B O 1
ATOM 1176 N N . GLN B 1 24 ? 4.934 -21.281 -8.508 1 98.88 24 GLN B N 1
ATOM 1177 C CA . GLN B 1 24 ? 5.266 -21.766 -9.844 1 98.88 24 GLN B CA 1
ATOM 1178 C C . GLN B 1 24 ? 5.875 -23.172 -9.781 1 98.88 24 GLN B C 1
ATOM 1180 O O . GLN B 1 24 ? 5.496 -24.047 -10.555 1 98.88 24 GLN B O 1
ATOM 1185 N N . ALA B 1 25 ? 6.793 -23.328 -8.867 1 98.88 25 ALA B N 1
ATOM 1186 C CA . ALA B 1 25 ? 7.457 -24.609 -8.711 1 98.88 25 ALA B CA 1
ATOM 1187 C C . ALA B 1 25 ? 6.465 -25.688 -8.281 1 98.88 25 ALA B C 1
ATOM 1189 O O . ALA B 1 25 ? 6.551 -26.828 -8.734 1 98.88 25 ALA B O 1
ATOM 1190 N N . ALA B 1 26 ? 5.586 -25.328 -7.367 1 98.75 26 ALA B N 1
ATOM 1191 C CA . ALA B 1 26 ? 4.574 -26.281 -6.898 1 98.75 26 ALA B CA 1
ATOM 1192 C C . ALA B 1 26 ? 3.74 -26.812 -8.062 1 98.75 26 ALA B C 1
ATOM 1194 O O . ALA B 1 26 ? 3.564 -28.031 -8.195 1 98.75 26 ALA B O 1
ATOM 1195 N N . LEU B 1 27 ? 3.244 -25.953 -8.914 1 98.75 27 LEU B N 1
ATOM 1196 C CA . LEU B 1 27 ? 2.438 -26.375 -10.055 1 98.75 27 LEU B CA 1
ATOM 1197 C C . LEU B 1 27 ? 3.266 -27.203 -11.031 1 98.75 27 LEU B C 1
ATOM 1199 O O . LEU B 1 27 ? 2.801 -28.234 -11.523 1 98.75 27 LEU B O 1
ATOM 1203 N N . ALA B 1 28 ? 4.496 -26.703 -11.258 1 98.56 28 ALA B N 1
ATOM 1204 C CA . ALA B 1 28 ? 5.383 -27.438 -12.164 1 98.56 28 ALA B CA 1
ATOM 1205 C C . ALA B 1 28 ? 5.656 -28.844 -11.656 1 98.56 28 ALA B C 1
ATOM 1207 O O . ALA B 1 28 ? 5.836 -29.781 -12.445 1 98.56 28 ALA B O 1
ATOM 1208 N N . GLY B 1 29 ? 5.656 -28.938 -10.383 1 98.38 29 GLY B N 1
ATOM 1209 C CA . GLY B 1 29 ? 5.922 -30.219 -9.75 1 98.38 29 GLY B CA 1
ATOM 1210 C C . GLY B 1 29 ? 4.699 -31.109 -9.664 1 98.38 29 GLY B C 1
ATOM 1211 O O . GLY B 1 29 ? 4.758 -32.219 -9.094 1 98.38 29 GLY B O 1
ATOM 1212 N N . GLY B 1 30 ? 3.627 -30.625 -10.188 1 98.38 30 GLY B N 1
ATOM 1213 C CA . GLY B 1 30 ? 2.426 -31.453 -10.258 1 98.38 30 GLY B CA 1
ATOM 1214 C C . GLY B 1 30 ?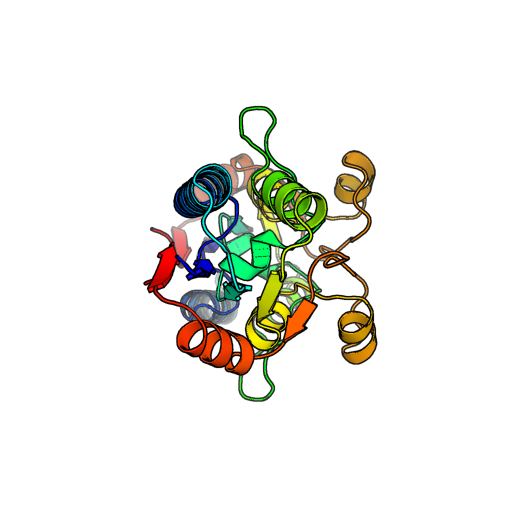 1.538 -31.312 -9.039 1 98.38 30 GLY B C 1
ATOM 1215 O O . GLY B 1 30 ? 0.587 -32.062 -8.859 1 98.38 30 GLY B O 1
ATOM 1216 N N . HIS B 1 31 ? 1.854 -30.359 -8.188 1 98.75 31 HIS B N 1
ATOM 1217 C CA . HIS B 1 31 ? 1.026 -30.094 -7.012 1 98.75 31 HIS B CA 1
ATOM 1218 C C . HIS B 1 31 ? -0.133 -29.172 -7.348 1 98.75 31 HIS B C 1
ATOM 1220 O O . HIS B 1 31 ? -0.173 -28.594 -8.438 1 98.75 31 HIS B O 1
ATOM 1226 N N . GLU B 1 32 ? -1.086 -29.156 -6.5 1 98.56 32 GLU B N 1
ATOM 1227 C CA . GLU B 1 32 ? -2.256 -28.297 -6.641 1 98.56 32 GLU B CA 1
ATOM 1228 C C . GLU B 1 32 ? -2.191 -27.125 -5.676 1 98.56 32 GLU B C 1
ATOM 1230 O O . GLU B 1 32 ? -1.743 -27.266 -4.535 1 98.56 32 GLU B O 1
ATOM 1235 N N . ILE B 1 33 ? -2.631 -26.031 -6.156 1 98.75 33 ILE B N 1
ATOM 1236 C CA . ILE B 1 33 ? -2.854 -24.875 -5.289 1 98.75 33 ILE B CA 1
ATOM 1237 C C . ILE B 1 33 ? -4.352 -24.641 -5.125 1 98.75 33 ILE B C 1
ATOM 1239 O O . ILE B 1 33 ? -5.027 -24.203 -6.062 1 98.75 33 ILE B O 1
ATOM 1243 N N . VAL B 1 34 ? -4.789 -24.844 -3.924 1 98.56 34 VAL B N 1
ATOM 1244 C CA . VAL B 1 34 ? -6.223 -24.781 -3.656 1 98.56 34 VAL B CA 1
ATOM 1245 C C . VAL B 1 34 ? -6.691 -23.328 -3.727 1 98.56 34 VAL B C 1
ATOM 1247 O O . VAL B 1 34 ? -7.789 -23.047 -4.211 1 98.56 34 VAL B O 1
ATOM 1250 N N . ARG B 1 35 ? -5.855 -22.5 -3.129 1 98.81 35 ARG B N 1
ATOM 1251 C CA . ARG B 1 35 ? -6.176 -21.078 -3.082 1 98.81 35 ARG B CA 1
ATOM 1252 C C . ARG B 1 35 ? -4.93 -20.25 -2.793 1 98.81 35 ARG B C 1
ATOM 1254 O O . ARG B 1 35 ? -4.062 -20.672 -2.021 1 98.81 35 ARG B O 1
ATOM 1261 N N . LEU B 1 36 ? -4.82 -19.125 -3.465 1 98.88 36 LEU B N 1
ATOM 1262 C CA . LEU B 1 36 ? -3.926 -18.031 -3.1 1 98.88 36 LEU B CA 1
ATOM 1263 C C . LEU B 1 36 ? -4.668 -16.969 -2.307 1 98.88 36 LEU B C 1
ATOM 1265 O O . LEU B 1 36 ? -5.699 -16.453 -2.752 1 98.88 36 LEU B O 1
ATOM 1269 N N . PHE B 1 37 ? -4.164 -16.672 -1.137 1 98.94 37 PHE B N 1
ATOM 1270 C CA . PHE B 1 37 ? -4.816 -15.672 -0.296 1 98.94 37 PHE B CA 1
ATOM 1271 C C . PHE B 1 37 ? -3.855 -14.539 0.041 1 98.94 37 PHE B C 1
ATOM 1273 O O . PHE B 1 37 ? -2.834 -14.758 0.695 1 98.94 37 PHE B O 1
ATOM 1280 N N . PHE B 1 38 ? -4.234 -13.336 -0.424 1 98.88 38 PHE B N 1
ATOM 1281 C CA . PHE B 1 38 ? -3.434 -12.148 -0.164 1 98.88 38 PHE B CA 1
ATOM 1282 C C . PHE B 1 38 ? -4.004 -11.359 1.01 1 98.88 38 PHE B C 1
ATOM 1284 O O . PHE B 1 38 ? -5.18 -10.984 1.003 1 98.88 38 PHE B O 1
ATOM 1291 N N . TYR B 1 39 ? -3.156 -11.102 1.945 1 98.44 39 TYR B N 1
ATOM 1292 C CA . TYR B 1 39 ? -3.586 -10.477 3.191 1 98.44 39 TYR B CA 1
ATOM 1293 C C . TYR B 1 39 ? -2.547 -9.469 3.684 1 98.44 39 TYR B C 1
ATOM 1295 O O . TYR B 1 39 ? -1.403 -9.477 3.225 1 98.44 39 TYR B O 1
ATOM 1303 N N . GLN B 1 40 ? -2.967 -8.586 4.613 1 97.38 40 GLN B N 1
ATOM 1304 C CA . GLN B 1 40 ? -2.105 -7.504 5.078 1 97.38 40 GLN B CA 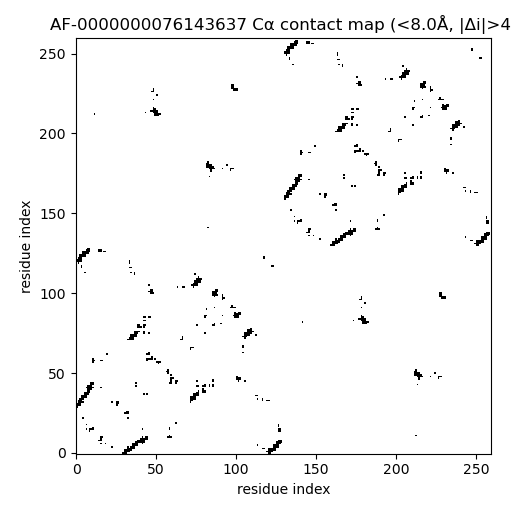1
ATOM 1305 C C . GLN B 1 40 ? -1.499 -6.746 3.902 1 97.38 40 GLN B C 1
ATOM 1307 O O . GLN B 1 40 ? -2.223 -6.273 3.021 1 97.38 40 GLN B O 1
ATOM 1312 N N . ASP B 1 41 ? -0.159 -6.578 3.895 1 97.56 41 ASP B N 1
ATOM 1313 C CA . ASP B 1 41 ? 0.438 -5.809 2.809 1 97.56 41 ASP B CA 1
ATOM 1314 C C . ASP B 1 41 ? 0.465 -6.613 1.512 1 97.56 41 ASP B C 1
ATOM 1316 O O . ASP B 1 41 ? 0.726 -6.066 0.439 1 97.56 41 ASP B O 1
ATOM 1320 N N . GLY B 1 42 ? 0.102 -7.816 1.553 1 98.38 42 GLY B N 1
ATOM 1321 C CA . GLY B 1 42 ? 0.026 -8.633 0.353 1 98.38 42 GLY B CA 1
ATOM 1322 C C . GLY B 1 42 ? -1.061 -8.188 -0.606 1 98.38 42 GLY B C 1
ATOM 1323 O O . GLY B 1 42 ? -0.996 -8.477 -1.804 1 98.38 42 GLY B O 1
ATOM 1324 N N . VAL B 1 43 ? -2.061 -7.473 -0.098 1 98.62 43 VAL B N 1
ATOM 1325 C CA . VAL B 1 43 ? -3.188 -7.066 -0.93 1 98.62 43 VAL B CA 1
ATOM 1326 C C . VAL B 1 43 ? -2.711 -6.098 -2.008 1 98.62 43 VAL B C 1
ATOM 1328 O O . VAL B 1 43 ? -3.305 -6.016 -3.086 1 98.62 43 VAL B O 1
ATOM 1331 N N . TYR B 1 44 ? -1.609 -5.445 -1.73 1 97.94 44 TYR B N 1
ATOM 1332 C CA . TYR B 1 44 ? -1.102 -4.484 -2.705 1 97.94 44 TYR B CA 1
ATOM 1333 C C . TYR B 1 44 ? -0.681 -5.184 -3.992 1 97.94 44 TYR B C 1
ATOM 1335 O O . TYR B 1 44 ? -0.661 -4.57 -5.062 1 97.94 44 TYR B O 1
ATOM 1343 N N . SER B 1 45 ? -0.332 -6.441 -3.906 1 97.75 45 SER B N 1
ATOM 1344 C CA . SER B 1 45 ? 0.102 -7.211 -5.07 1 97.75 45 SER B CA 1
ATOM 1345 C C . SER B 1 45 ? -1.003 -7.301 -6.117 1 97.75 45 SER B C 1
ATOM 1347 O O . SER B 1 45 ? -0.733 -7.555 -7.293 1 97.75 45 SER B O 1
ATOM 1349 N N . ALA B 1 46 ? -2.217 -7.086 -5.691 1 98.25 46 ALA B N 1
ATOM 1350 C CA . ALA B 1 46 ? -3.363 -7.25 -6.578 1 98.25 46 ALA B CA 1
ATOM 1351 C C . ALA B 1 46 ? -3.707 -5.941 -7.281 1 98.25 46 ALA B C 1
ATOM 1353 O O . ALA B 1 46 ? -4.598 -5.898 -8.133 1 98.25 46 ALA B O 1
ATOM 1354 N N . SER B 1 47 ? -2.988 -4.906 -6.922 1 97.94 47 SER B N 1
ATOM 1355 C CA . SER B 1 47 ? -3.281 -3.607 -7.52 1 97.94 47 SER B CA 1
ATOM 1356 C C . SER B 1 47 ? -2.807 -3.541 -8.969 1 97.94 47 SER B C 1
ATOM 1358 O O . SER B 1 47 ? -1.711 -4.004 -9.289 1 97.94 47 SER B O 1
ATOM 1360 N N . ASN B 1 48 ? -3.596 -2.902 -9.805 1 96.31 48 ASN B N 1
ATOM 1361 C CA . ASN B 1 48 ? -3.211 -2.74 -11.203 1 96.31 48 ASN B CA 1
ATOM 1362 C C . ASN B 1 48 ? -2.508 -1.408 -11.438 1 96.31 48 ASN B C 1
ATOM 1364 O O . ASN B 1 48 ? -2.232 -1.041 -12.578 1 96.31 48 ASN B O 1
ATOM 1368 N N . ASN B 1 49 ? -2.186 -0.693 -10.391 1 97.69 49 ASN B N 1
ATOM 1369 C CA . ASN B 1 49 ? -1.626 0.649 -10.508 1 97.69 49 ASN B CA 1
ATOM 1370 C C . ASN B 1 49 ? -0.115 0.646 -10.289 1 97.69 49 ASN B C 1
ATOM 1372 O O . ASN B 1 49 ? 0.542 1.674 -10.461 1 97.69 49 ASN B O 1
ATOM 1376 N N . ILE B 1 50 ? 0.453 -0.446 -9.906 1 97.75 50 ILE B N 1
ATOM 1377 C CA . ILE B 1 50 ? 1.867 -0.539 -9.562 1 97.75 50 ILE B CA 1
ATOM 1378 C C . ILE B 1 50 ? 2.721 -0.285 -10.805 1 97.75 50 ILE B C 1
ATOM 1380 O O . ILE B 1 50 ? 2.426 -0.804 -11.883 1 97.75 50 ILE B O 1
ATOM 1384 N N . VAL B 1 51 ? 3.699 0.542 -10.617 1 97.88 51 VAL B N 1
ATOM 1385 C CA . VAL B 1 51 ? 4.691 0.797 -11.664 1 97.88 51 VAL B CA 1
ATOM 1386 C C . VAL B 1 51 ? 6.07 0.343 -11.188 1 97.88 51 VAL B C 1
ATOM 1388 O O . VAL B 1 51 ? 6.688 0.994 -10.336 1 97.88 51 VAL B O 1
ATOM 1391 N N . ALA B 1 52 ? 6.539 -0.716 -11.742 1 95.88 52 ALA B N 1
ATOM 1392 C CA . ALA B 1 52 ? 7.852 -1.232 -11.359 1 95.88 52 ALA B CA 1
ATOM 1393 C C . ALA B 1 52 ? 8.969 -0.452 -12.055 1 95.88 52 ALA B C 1
ATOM 1395 O O . ALA B 1 52 ? 8.867 -0.144 -13.242 1 95.88 52 ALA B O 1
ATOM 1396 N N . PRO B 1 53 ? 10.016 -0.155 -11.234 1 94 53 PRO B N 1
ATOM 1397 C CA . PRO B 1 53 ? 11.188 0.426 -11.898 1 94 53 PRO B CA 1
ATOM 1398 C C . PRO B 1 53 ? 11.727 -0.461 -13.023 1 94 53 PRO B C 1
ATOM 1400 O O . PRO B 1 53 ? 11.609 -1.688 -12.953 1 94 53 PRO B O 1
ATOM 1403 N N . GLN B 1 54 ? 12.375 0.141 -13.969 1 91.12 54 GLN B N 1
ATOM 1404 C CA . GLN B 1 54 ? 12.828 -0.554 -15.172 1 91.12 54 GLN B CA 1
ATOM 1405 C C . GLN B 1 54 ? 13.82 -1.655 -14.828 1 91.12 54 GLN B C 1
ATOM 1407 O O . GLN B 1 54 ? 13.914 -2.662 -15.531 1 91.12 54 GLN B O 1
ATOM 1412 N N . ASP B 1 55 ? 14.547 -1.497 -13.734 1 93.12 55 ASP B N 1
ATOM 1413 C CA . ASP B 1 55 ? 15.594 -2.447 -13.383 1 93.12 55 ASP B CA 1
ATOM 1414 C C . ASP B 1 55 ? 15.07 -3.523 -12.438 1 93.12 55 ASP B C 1
ATOM 1416 O O . ASP B 1 55 ? 15.836 -4.34 -11.93 1 93.12 55 ASP B O 1
ATOM 1420 N N . GLU B 1 56 ? 13.812 -3.516 -12.18 1 94 56 GLU B N 1
ATOM 1421 C CA . GLU B 1 56 ? 13.203 -4.496 -11.281 1 94 56 GLU B CA 1
ATOM 1422 C C . GLU B 1 56 ? 12.109 -5.285 -11.984 1 94 56 GLU B C 1
ATOM 1424 O O . GLU B 1 56 ? 11.539 -4.82 -12.977 1 94 56 GLU B O 1
ATOM 1429 N N . GLN B 1 57 ? 11.914 -6.461 -11.484 1 95.06 57 GLN B N 1
ATOM 1430 C CA . GLN B 1 57 ? 10.789 -7.25 -11.984 1 95.06 57 GLN B CA 1
ATOM 1431 C C . GLN B 1 57 ? 9.461 -6.691 -11.492 1 95.06 57 GLN B C 1
ATOM 1433 O O . GLN B 1 57 ? 9.359 -6.219 -10.352 1 95.06 57 GLN B O 1
ATOM 1438 N N . ASP B 1 58 ? 8.484 -6.789 -12.359 1 96.88 58 ASP B N 1
ATOM 1439 C CA . ASP B 1 58 ? 7.125 -6.426 -11.977 1 96.88 58 ASP B CA 1
ATOM 1440 C C . ASP B 1 58 ? 6.387 -7.617 -11.367 1 96.88 58 ASP B C 1
ATOM 1442 O O . ASP B 1 58 ? 5.598 -8.273 -12.039 1 96.88 58 ASP B O 1
ATOM 1446 N N . ILE B 1 59 ? 6.609 -7.742 -10.094 1 97.81 59 ILE B N 1
ATOM 1447 C CA . ILE B 1 59 ? 6.113 -8.93 -9.414 1 97.81 59 ILE B CA 1
ATOM 1448 C C . ILE B 1 59 ? 4.586 -8.906 -9.391 1 97.81 59 ILE B C 1
ATOM 1450 O O . ILE B 1 59 ? 3.943 -9.953 -9.516 1 97.81 59 ILE B O 1
ATOM 1454 N N . ALA B 1 60 ? 3.996 -7.742 -9.211 1 97.75 60 ALA B N 1
ATOM 1455 C CA . ALA B 1 60 ? 2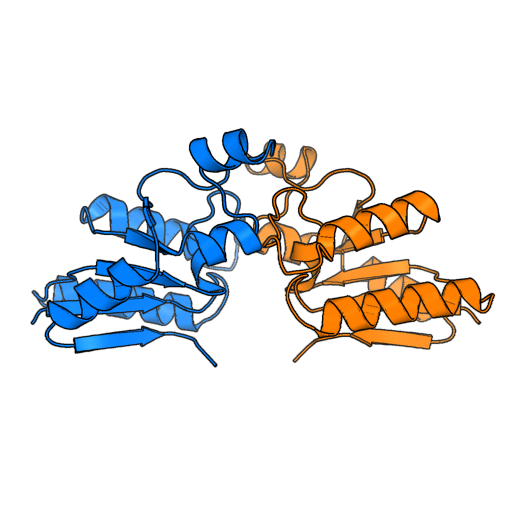.541 -7.629 -9.227 1 97.75 60 ALA B CA 1
ATOM 1456 C C . ALA B 1 60 ? 1.967 -8.109 -10.555 1 97.75 60 ALA B C 1
ATOM 1458 O O . ALA B 1 60 ? 1.007 -8.883 -10.578 1 97.75 60 ALA B O 1
ATOM 1459 N N . ARG B 1 61 ? 2.555 -7.672 -11.602 1 97.12 61 ARG B N 1
ATOM 1460 C CA . ARG B 1 61 ? 2.127 -8.117 -12.93 1 97.12 61 ARG B CA 1
ATOM 1461 C C . ARG B 1 61 ? 2.312 -9.617 -13.086 1 97.12 61 ARG B C 1
ATOM 1463 O O . ARG B 1 61 ? 1.44 -10.305 -13.633 1 97.12 61 ARG B O 1
ATOM 1470 N N . GLN B 1 62 ? 3.43 -10.102 -12.641 1 98.25 62 GLN B N 1
ATOM 1471 C CA . GLN B 1 62 ? 3.721 -11.531 -12.766 1 98.25 62 GLN B CA 1
ATOM 1472 C 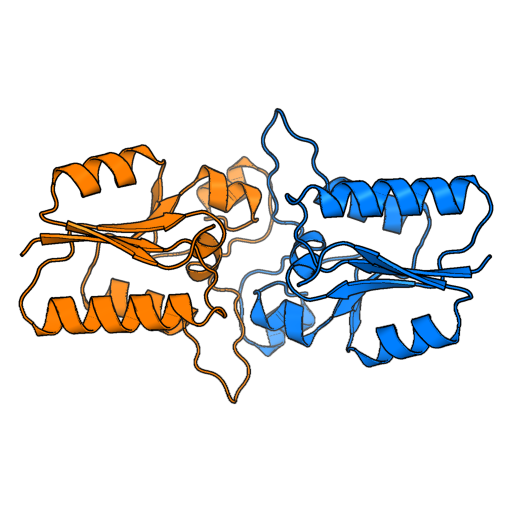C . GLN B 1 62 ? 2.715 -12.367 -11.984 1 98.25 62 GLN B C 1
ATOM 1474 O O . GLN B 1 62 ? 2.291 -13.43 -12.445 1 98.25 62 GLN B O 1
ATOM 1479 N N . TRP B 1 63 ? 2.357 -11.914 -10.797 1 98.56 63 TRP B N 1
ATOM 1480 C CA . TRP B 1 63 ? 1.312 -12.594 -10.039 1 98.56 63 TRP B CA 1
ATOM 1481 C C . TRP B 1 63 ? 0.009 -12.641 -10.828 1 98.56 63 TRP B C 1
ATOM 1483 O O . TRP B 1 63 ? -0.625 -13.695 -10.922 1 98.56 63 TRP B O 1
ATOM 1493 N N . ARG B 1 64 ? -0.39 -11.492 -11.344 1 98.31 64 ARG B N 1
ATOM 1494 C CA . ARG B 1 64 ? -1.632 -11.414 -12.102 1 98.31 64 ARG B CA 1
ATOM 1495 C C . ARG B 1 64 ? -1.611 -12.383 -13.281 1 98.31 64 ARG B C 1
ATOM 1497 O O . ARG B 1 64 ? -2.576 -13.117 -13.508 1 98.31 64 ARG B O 1
ATOM 1504 N N . GLU B 1 65 ? -0.529 -12.398 -13.984 1 98.31 65 GLU B N 1
ATOM 1505 C CA . GLU B 1 65 ? -0.379 -13.281 -15.141 1 98.31 65 GLU B CA 1
ATOM 1506 C C . GLU B 1 65 ? -0.417 -14.75 -14.719 1 98.31 65 GLU B C 1
ATOM 1508 O O . GLU B 1 65 ? -1.061 -15.57 -15.375 1 98.31 65 GLU B O 1
ATOM 1513 N N . PHE B 1 66 ? 0.24 -15.047 -13.664 1 98.88 66 PHE B N 1
ATOM 1514 C CA . PHE B 1 66 ? 0.301 -16.406 -13.156 1 98.88 66 PHE B CA 1
ATOM 1515 C C . PHE B 1 66 ? -1.089 -16.906 -12.781 1 98.88 66 PHE B C 1
ATOM 1517 O O . PHE B 1 66 ? -1.484 -18.016 -13.172 1 98.88 66 PHE B O 1
ATOM 1524 N N . VAL B 1 67 ? -1.838 -16.125 -12.07 1 98.75 67 VAL B N 1
ATOM 1525 C CA . VAL B 1 67 ? -3.18 -16.484 -11.625 1 98.75 67 VAL B CA 1
ATOM 1526 C C . VAL B 1 67 ? -4.102 -16.656 -12.828 1 98.75 67 VAL B C 1
ATOM 1528 O O . VAL B 1 67 ? -4.883 -17.609 -12.883 1 98.75 67 VAL B O 1
ATOM 1531 N N . SER B 1 68 ? -3.99 -15.797 -13.781 1 98.62 68 SER B N 1
ATOM 1532 C CA . SER B 1 68 ? -4.828 -15.852 -14.977 1 98.62 68 SER B CA 1
ATOM 1533 C C . SER B 1 68 ? -4.488 -17.062 -15.836 1 98.62 68 SER B C 1
ATOM 1535 O O . SER B 1 68 ? -5.379 -17.812 -16.25 1 98.62 68 SER B O 1
ATOM 1537 N N . GLN B 1 69 ? -3.213 -17.25 -16.047 1 98.38 69 GLN B N 1
ATOM 1538 C CA . GLN B 1 69 ? -2.742 -18.328 -16.922 1 98.38 69 GLN B CA 1
ATOM 1539 C C . GLN B 1 69 ? -3.174 -19.688 -16.391 1 98.38 69 GLN B C 1
ATOM 1541 O O . GLN B 1 69 ? -3.541 -20.562 -17.172 1 98.38 69 GLN B O 1
ATOM 1546 N N . HIS B 1 70 ? -3.105 -19.844 -15.141 1 98.56 70 HIS B N 1
ATOM 1547 C CA . HIS B 1 70 ? -3.359 -21.156 -14.555 1 98.56 70 HIS B CA 1
ATOM 1548 C C . HIS B 1 70 ? -4.758 -21.234 -13.953 1 98.56 70 HIS B C 1
ATOM 1550 O O . HIS B 1 70 ? -5.105 -22.219 -13.305 1 98.56 70 HIS B O 1
ATOM 1556 N N . GLN B 1 71 ? -5.539 -20.125 -14.117 1 98.19 71 GLN B N 1
ATOM 1557 C CA . GLN B 1 71 ? -6.918 -20.062 -13.641 1 98.19 71 GLN B CA 1
ATOM 1558 C C . GLN B 1 71 ? -7.012 -20.391 -12.156 1 98.19 71 GLN B C 1
ATOM 1560 O O . GLN B 1 71 ? -7.84 -21.219 -11.75 1 98.19 71 GLN B O 1
ATOM 1565 N N . LEU B 1 72 ? -6.105 -19.828 -11.422 1 98.69 72 LEU B N 1
ATOM 1566 C CA . LEU B 1 72 ? -6.039 -20.094 -9.984 1 98.69 72 LEU B CA 1
ATOM 1567 C C . LEU B 1 72 ? -7.09 -19.281 -9.242 1 98.69 72 LEU B C 1
ATOM 1569 O O . LEU B 1 72 ? -7.57 -18.266 -9.742 1 98.69 72 LEU B O 1
ATOM 1573 N N . ASP B 1 73 ? -7.441 -19.75 -8.023 1 98.75 73 ASP B N 1
ATOM 1574 C CA . ASP B 1 73 ? -8.312 -19.047 -7.09 1 98.75 73 ASP B CA 1
ATOM 1575 C C . ASP B 1 73 ? -7.523 -18.016 -6.289 1 98.75 73 ASP B C 1
ATOM 1577 O O . ASP B 1 73 ? -6.938 -18.328 -5.254 1 98.75 73 ASP B O 1
ATOM 1581 N N . GLY B 1 74 ? -7.48 -16.797 -6.844 1 98.75 74 GLY B N 1
ATOM 1582 C CA . GLY B 1 74 ? -6.797 -15.688 -6.195 1 98.75 74 GLY B CA 1
ATOM 1583 C C . GLY B 1 74 ? -7.723 -14.812 -5.379 1 98.75 74 GLY B C 1
ATOM 1584 O O . GLY B 1 74 ? -8.523 -14.055 -5.938 1 98.75 74 GLY B O 1
ATOM 1585 N N . VAL B 1 75 ? -7.598 -14.859 -4.078 1 98.94 75 VAL B N 1
ATOM 1586 C CA . VAL B 1 75 ? -8.484 -14.141 -3.174 1 98.94 75 VAL B CA 1
ATOM 1587 C C . VAL B 1 75 ? -7.703 -13.062 -2.428 1 98.94 75 VAL B C 1
ATOM 1589 O O . VAL B 1 75 ? -6.582 -13.305 -1.973 1 98.94 75 VAL B O 1
ATOM 1592 N N . VAL B 1 76 ? -8.273 -11.906 -2.383 1 98.94 76 VAL B N 1
ATOM 1593 C CA . VAL B 1 76 ? -7.73 -10.766 -1.647 1 98.94 76 VAL B CA 1
ATOM 1594 C C . VAL B 1 76 ? -8.625 -10.445 -0.451 1 98.94 76 VAL B C 1
ATOM 1596 O O . VAL B 1 76 ? -9.836 -10.266 -0.604 1 98.94 76 VAL B O 1
ATOM 1599 N N . CYS B 1 77 ? -8.016 -10.414 0.694 1 98.88 77 CYS B N 1
ATOM 1600 C CA . CYS B 1 77 ? -8.805 -10.102 1.88 1 98.88 77 CYS B CA 1
ATOM 1601 C C . CYS B 1 77 ? -9.484 -8.742 1.736 1 98.88 77 CYS B C 1
ATOM 1603 O O . CYS B 1 77 ? -8.82 -7.711 1.645 1 98.88 77 CYS B O 1
ATOM 1605 N N . ILE B 1 78 ? -10.758 -8.719 1.861 1 98.69 78 ILE B N 1
ATOM 1606 C CA . ILE B 1 78 ? -11.523 -7.52 1.54 1 98.69 78 ILE B CA 1
ATOM 1607 C C . ILE B 1 78 ? -11.273 -6.445 2.596 1 98.69 78 ILE B C 1
ATOM 1609 O O . ILE B 1 78 ? -11.078 -5.273 2.264 1 98.69 78 ILE B O 1
ATOM 1613 N N . ALA B 1 79 ? -11.242 -6.781 3.811 1 97.88 79 ALA B N 1
ATOM 1614 C CA . ALA B 1 79 ? -11.031 -5.789 4.863 1 97.88 79 ALA B CA 1
ATOM 1615 C C . ALA B 1 79 ? -9.648 -5.148 4.738 1 97.88 79 ALA B C 1
ATOM 1617 O O . ALA B 1 79 ? -9.516 -3.928 4.855 1 97.88 79 ALA B O 1
ATOM 1618 N N . ALA B 1 80 ? -8.625 -5.926 4.484 1 97.88 80 ALA B N 1
ATOM 1619 C CA . ALA B 1 80 ? -7.273 -5.398 4.32 1 97.88 80 ALA B CA 1
ATOM 1620 C C . ALA B 1 80 ? -7.164 -4.535 3.068 1 97.88 80 ALA B C 1
ATOM 1622 O O . ALA B 1 80 ? -6.496 -3.502 3.074 1 97.88 80 ALA B O 1
ATOM 1623 N N . ALA B 1 81 ? -7.816 -4.973 2.049 1 98.62 81 ALA B N 1
ATOM 1624 C CA . ALA B 1 81 ? -7.797 -4.242 0.783 1 98.62 81 ALA B CA 1
ATOM 1625 C C . ALA B 1 81 ? -8.43 -2.863 0.935 1 98.62 81 ALA B C 1
ATOM 1627 O O . ALA B 1 81 ? -7.84 -1.857 0.529 1 98.62 81 ALA B O 1
ATOM 1628 N N . LEU B 1 82 ? -9.578 -2.852 1.533 1 98.38 82 LEU B N 1
ATOM 1629 C CA . LEU B 1 82 ? -10.258 -1.579 1.739 1 98.38 82 LEU B CA 1
ATOM 1630 C C . LEU B 1 82 ? -9.391 -0.624 2.551 1 98.38 82 LEU B C 1
ATOM 1632 O O . LEU B 1 82 ? -9.172 0.521 2.146 1 98.38 82 LEU B O 1
ATOM 1636 N N . ARG B 1 83 ? -8.828 -1.128 3.596 1 97.44 83 ARG B N 1
ATOM 1637 C CA . ARG B 1 83 ? -7.992 -0.344 4.5 1 97.44 83 ARG B CA 1
ATOM 1638 C C . ARG B 1 83 ? -6.77 0.203 3.775 1 97.44 83 ARG B C 1
ATOM 1640 O O . ARG B 1 83 ? -6.191 1.211 4.191 1 97.44 83 ARG B O 1
ATOM 1647 N N . ARG B 1 84 ? -6.41 -0.369 2.68 1 97.75 84 ARG B N 1
ATOM 1648 C CA . ARG B 1 84 ? -5.184 -0.036 1.963 1 97.75 84 ARG B CA 1
ATOM 1649 C C . ARG B 1 84 ? -5.496 0.579 0.602 1 97.75 84 ARG B C 1
ATOM 1651 O O . ARG B 1 84 ? -4.59 0.815 -0.201 1 97.75 84 ARG B O 1
ATOM 1658 N N . GLY B 1 85 ? -6.762 0.816 0.337 1 97.75 85 GLY B N 1
ATOM 1659 C CA . GLY B 1 85 ? -7.18 1.526 -0.862 1 97.75 85 GLY B CA 1
ATOM 1660 C C . GLY B 1 85 ? -7.117 0.672 -2.113 1 97.75 85 GLY B C 1
ATOM 1661 O O . GLY B 1 85 ? -6.918 1.189 -3.215 1 97.75 85 GLY B O 1
ATOM 1662 N N . VAL B 1 86 ? -7.164 -0.577 -1.961 1 98.62 86 VAL B N 1
ATOM 1663 C CA . VAL B 1 86 ? -7.246 -1.503 -3.086 1 98.62 86 VAL B CA 1
ATOM 1664 C C . VAL B 1 86 ? -8.695 -1.919 -3.312 1 98.62 86 VAL B C 1
ATOM 1666 O O . VAL B 1 86 ? -9.242 -2.73 -2.561 1 98.62 86 VAL B O 1
ATOM 1669 N N . LEU B 1 87 ? -9.273 -1.366 -4.371 1 98.62 87 LEU B N 1
ATOM 1670 C CA . LEU B 1 87 ? -10.719 -1.455 -4.516 1 98.62 87 LEU B CA 1
ATOM 1671 C C . LEU B 1 87 ? -11.102 -1.961 -5.902 1 98.62 87 LEU B C 1
ATOM 1673 O O . LEU B 1 87 ? -10.5 -1.555 -6.902 1 98.62 87 LEU B O 1
ATOM 1677 N N . ASN B 1 88 ? -12.109 -2.875 -5.918 1 98.56 88 ASN B N 1
ATOM 1678 C CA . ASN B 1 88 ? -12.781 -3.152 -7.184 1 98.56 88 ASN B CA 1
ATOM 1679 C C . ASN B 1 88 ? -13.914 -2.168 -7.449 1 98.56 88 ASN B C 1
ATOM 1681 O O . ASN B 1 88 ? -14.133 -1.247 -6.66 1 98.56 88 ASN B O 1
ATOM 1685 N N . GLN B 1 89 ? -14.555 -2.389 -8.539 1 98.12 89 GLN B N 1
ATOM 1686 C CA . GLN B 1 89 ? -15.602 -1.455 -8.953 1 98.12 89 GLN B CA 1
ATOM 1687 C C . GLN B 1 89 ? -16.703 -1.364 -7.902 1 98.12 89 GLN B C 1
ATOM 1689 O O . GLN B 1 89 ? -17.156 -0.269 -7.562 1 98.12 89 GLN B O 1
ATOM 1694 N N . GLU B 1 90 ? -17.156 -2.461 -7.414 1 98.25 90 GLU B N 1
ATOM 1695 C CA . GLU B 1 90 ? -18.234 -2.514 -6.434 1 98.25 90 GLU B CA 1
ATOM 1696 C C . GLU B 1 90 ? -17.891 -1.725 -5.176 1 98.25 90 GLU B C 1
ATOM 1698 O O . GLU B 1 90 ? -18.656 -0.886 -4.723 1 98.25 90 GLU B O 1
ATOM 1703 N N . GLU B 1 91 ? -16.688 -1.967 -4.664 1 98.38 91 GLU B N 1
ATOM 1704 C CA . GLU B 1 91 ? -16.281 -1.303 -3.432 1 98.38 91 GLU B CA 1
ATOM 1705 C C . GLU B 1 91 ? -16 0.181 -3.668 1 98.38 91 GLU B C 1
ATOM 1707 O O . GLU B 1 91 ? -16.312 1.016 -2.814 1 98.38 91 GLU B O 1
ATOM 1712 N N . ALA B 1 92 ? -15.375 0.52 -4.797 1 98.25 92 ALA B N 1
ATOM 1713 C CA . ALA B 1 92 ? -15.164 1.928 -5.125 1 98.25 92 ALA B CA 1
ATOM 1714 C C . ALA B 1 92 ? -16.484 2.688 -5.164 1 98.25 92 ALA B C 1
ATOM 1716 O O . ALA B 1 92 ? -16.578 3.803 -4.648 1 98.25 92 ALA B O 1
ATOM 1717 N N . THR B 1 93 ? -17.484 2.082 -5.746 1 98.31 93 THR B N 1
ATOM 1718 C CA . THR B 1 93 ? -18.812 2.684 -5.82 1 98.31 93 THR B CA 1
ATOM 1719 C C . THR B 1 93 ? -19.438 2.799 -4.43 1 98.31 93 THR B C 1
ATOM 1721 O O . THR B 1 93 ? -19.953 3.859 -4.059 1 98.31 93 THR B O 1
ATOM 1724 N N . ARG B 1 94 ? -19.328 1.73 -3.686 1 97.75 94 ARG B N 1
ATOM 1725 C CA . ARG B 1 94 ? -19.922 1.658 -2.354 1 97.75 94 ARG B CA 1
ATOM 1726 C C . ARG B 1 94 ? -19.391 2.771 -1.457 1 97.75 94 ARG B C 1
ATOM 1728 O O . ARG B 1 94 ? -20.156 3.406 -0.726 1 97.75 94 ARG B O 1
ATOM 1735 N N . TYR B 1 95 ? -18.125 3.029 -1.546 1 97.25 95 TYR B N 1
ATOM 1736 C CA . TYR B 1 95 ? -17.5 3.971 -0.622 1 97.25 95 TYR B CA 1
ATOM 1737 C C . TYR B 1 95 ? -17.203 5.301 -1.308 1 97.25 95 TYR B C 1
ATOM 1739 O O . TYR B 1 95 ? -16.484 6.141 -0.768 1 97.25 95 TYR B O 1
ATOM 1747 N N . GLN B 1 96 ? -17.719 5.461 -2.504 1 96.88 96 GLN B N 1
ATOM 1748 C CA . GLN B 1 96 ? -17.656 6.707 -3.256 1 96.88 96 GLN B CA 1
ATOM 1749 C C . GLN B 1 96 ? -16.203 7.137 -3.463 1 96.88 96 GLN B C 1
ATOM 1751 O O . GLN B 1 96 ? -15.836 8.281 -3.178 1 96.88 96 GLN B O 1
ATOM 1756 N N . ARG B 1 97 ? -15.414 6.148 -3.91 1 96.19 97 ARG B N 1
ATOM 1757 C CA . ARG B 1 97 ? -14.047 6.414 -4.328 1 96.19 97 ARG B CA 1
ATOM 1758 C C . ARG B 1 97 ? -13.93 6.441 -5.848 1 96.19 97 ARG B C 1
ATOM 1760 O O . ARG B 1 97 ? -14.688 5.758 -6.547 1 96.19 97 ARG B O 1
ATOM 1767 N N . SER B 1 98 ? -13.016 7.207 -6.305 1 92.94 98 SER B N 1
ATOM 1768 C CA . SER B 1 98 ? -12.953 7.438 -7.746 1 92.94 98 SER B CA 1
ATOM 1769 C C . SER B 1 98 ? -12.062 6.406 -8.438 1 92.94 98 SER B C 1
ATOM 1771 O O . SER B 1 98 ? -12.25 6.113 -9.617 1 92.94 98 SER B O 1
ATOM 1773 N N . ALA B 1 99 ? -11.141 5.863 -7.746 1 97.12 99 ALA B N 1
ATOM 1774 C CA . ALA B 1 99 ? -10.148 5 -8.391 1 97.12 99 ALA B CA 1
ATOM 1775 C C . ALA B 1 99 ? -10.516 3.529 -8.219 1 97.12 99 ALA B C 1
ATOM 1777 O O . ALA B 1 99 ? -10.812 3.08 -7.109 1 97.12 99 ALA B O 1
ATOM 1778 N N . VAL B 1 100 ? -10.633 2.85 -9.266 1 98.12 100 VAL B N 1
ATOM 1779 C CA . VAL B 1 100 ? -10.727 1.396 -9.305 1 98.12 100 VAL B CA 1
ATOM 1780 C C . VAL B 1 100 ? -9.383 0.793 -9.703 1 98.12 100 VAL B C 1
ATOM 1782 O O . VAL B 1 100 ? -8.898 1.014 -10.812 1 98.12 100 VAL B O 1
ATOM 1785 N N . ASN B 1 101 ? -8.766 0.107 -8.703 1 98.31 101 ASN B N 1
ATOM 1786 C CA . ASN B 1 101 ? -7.422 -0.374 -9 1 98.31 101 ASN B CA 1
ATOM 1787 C C . ASN B 1 101 ? -7.293 -1.872 -8.742 1 98.31 101 ASN B C 1
ATOM 1789 O O . ASN B 1 101 ? -6.184 -2.391 -8.609 1 98.31 101 ASN B O 1
ATOM 1793 N N . LEU B 1 102 ? -8.328 -2.574 -8.602 1 98.25 102 LEU B N 1
ATOM 1794 C CA . LEU B 1 102 ? -8.352 -4.027 -8.508 1 98.25 102 LEU B CA 1
ATOM 1795 C C . LEU B 1 102 ? -9.328 -4.625 -9.516 1 98.25 102 LEU B C 1
ATOM 1797 O O . LEU B 1 102 ? -10.531 -4.355 -9.461 1 98.25 102 LEU B O 1
ATOM 1801 N N . ASP B 1 103 ? -8.812 -5.367 -10.375 1 96.81 103 ASP B N 1
ATOM 1802 C CA . ASP B 1 103 ? -9.602 -5.98 -11.445 1 96.81 103 ASP B CA 1
ATOM 1803 C C . ASP B 1 103 ? -9.383 -7.488 -11.492 1 96.81 103 ASP B C 1
ATOM 1805 O O . ASP B 1 103 ? -8.656 -8.039 -10.664 1 96.81 103 ASP B O 1
ATOM 1809 N N . THR B 1 104 ? -10.203 -7.996 -12.398 1 96.38 104 THR B N 1
ATOM 1810 C CA . THR B 1 104 ? -9.93 -9.406 -12.664 1 96.38 104 THR B CA 1
ATOM 1811 C C . THR B 1 104 ? -8.422 -9.641 -12.805 1 96.38 104 THR B C 1
ATOM 1813 O O . THR B 1 104 ? -7.695 -8.773 -13.289 1 96.38 104 THR B O 1
ATOM 1816 N N . PRO B 1 105 ? -7.906 -10.828 -12.258 1 98.06 105 PRO B N 1
ATOM 1817 C CA . PRO B 1 105 ? -8.586 -12.07 -11.883 1 98.06 105 PRO B CA 1
ATOM 1818 C C . PRO B 1 105 ? -8.852 -12.172 -10.383 1 98.06 105 PRO B C 1
ATOM 1820 O O . PRO B 1 105 ? -9.266 -13.227 -9.891 1 98.06 105 PRO B O 1
ATOM 1823 N N . TRP B 1 106 ? -8.711 -11.148 -9.672 1 98.5 106 TRP B N 1
ATOM 1824 C CA . TRP B 1 106 ? -8.758 -11.188 -8.211 1 98.5 106 TRP B CA 1
ATOM 1825 C C . TRP B 1 106 ? -10.195 -11.148 -7.711 1 98.5 106 TRP B C 1
ATOM 1827 O O . TRP B 1 106 ? -11.039 -10.453 -8.281 1 98.5 106 TRP B O 1
ATOM 1837 N N . ALA B 1 107 ? -10.445 -11.852 -6.652 1 98.19 107 ALA B N 1
ATOM 1838 C CA . ALA B 1 107 ? -11.719 -11.758 -5.945 1 98.19 107 ALA B CA 1
ATOM 1839 C C . ALA B 1 107 ? -11.523 -11.203 -4.535 1 98.19 107 ALA B C 1
ATOM 1841 O O . ALA B 1 107 ? -10.57 -11.57 -3.846 1 98.19 107 ALA B O 1
ATOM 1842 N N . LEU B 1 108 ? -12.398 -10.359 -4.141 1 98.69 108 LEU B N 1
ATOM 1843 C CA . LEU B 1 108 ? -12.406 -9.852 -2.771 1 98.69 108 LEU B CA 1
ATOM 1844 C C . LEU B 1 108 ? -13.266 -10.742 -1.873 1 98.69 108 LEU B C 1
ATOM 1846 O O . LEU B 1 108 ? -14.422 -11.008 -2.186 1 98.69 108 LEU B O 1
ATOM 1850 N N . SER B 1 109 ? -12.711 -11.18 -0.802 1 98.62 109 SER B N 1
ATOM 1851 C CA . SER B 1 109 ? -13.445 -11.953 0.192 1 98.62 109 SER B CA 1
ATOM 1852 C C . SER B 1 109 ? -12.773 -11.891 1.558 1 98.62 109 SER B C 1
ATOM 1854 O O . SER B 1 109 ? -11.766 -11.195 1.726 1 98.62 109 SER B O 1
ATOM 1856 N N . GLY B 1 110 ? -13.406 -12.477 2.559 1 98.12 110 GLY B N 1
ATOM 1857 C CA . GLY B 1 110 ? -12.945 -12.352 3.932 1 98.12 110 GLY B CA 1
ATOM 1858 C C . GLY B 1 110 ? -12 -13.461 4.348 1 98.12 110 GLY B C 1
ATOM 1859 O O . GLY B 1 110 ? -11.719 -14.367 3.566 1 98.12 110 GLY B O 1
ATOM 1860 N N . LEU B 1 111 ? -11.547 -13.398 5.602 1 98.31 111 LEU B N 1
ATOM 1861 C CA . LEU B 1 111 ? -10.578 -14.32 6.176 1 98.31 111 LEU B CA 1
ATOM 1862 C C . LEU B 1 111 ? -11.141 -15.734 6.23 1 98.31 111 LEU B C 1
ATOM 1864 O O . LEU B 1 111 ? -10.383 -16.703 6.348 1 98.31 111 LEU B O 1
ATOM 1868 N N . GLY B 1 112 ? -12.422 -15.836 6.156 1 98.31 112 GLY B N 1
ATOM 1869 C CA . GLY B 1 112 ? -13.023 -17.156 6.074 1 98.31 112 GLY B CA 1
ATOM 1870 C C . GLY B 1 112 ? -12.523 -17.969 4.902 1 98.31 112 GLY B C 1
ATOM 1871 O O . GLY B 1 112 ? -12.383 -19.188 5.004 1 98.31 112 GLY B O 1
ATOM 1872 N N . GLN B 1 113 ? -12.227 -17.406 3.857 1 98.44 113 GLN B N 1
ATOM 1873 C CA . GLN B 1 113 ? -11.734 -18.094 2.668 1 98.44 113 GLN B CA 1
ATOM 1874 C C . GLN B 1 113 ? -10.336 -18.656 2.9 1 98.44 113 GLN B C 1
ATOM 1876 O O . GLN B 1 113 ? -9.977 -19.688 2.328 1 98.44 113 GLN B O 1
ATOM 1881 N N . LEU B 1 114 ? -9.492 -17.906 3.727 1 98.31 114 LEU B N 1
ATOM 1882 C CA . LEU B 1 114 ? -8.195 -18.453 4.098 1 98.31 114 LEU B CA 1
ATOM 1883 C C . LEU B 1 114 ? -8.344 -19.703 4.969 1 98.31 114 LEU B C 1
ATOM 1885 O O . LEU B 1 114 ? -7.672 -20.703 4.742 1 98.31 114 LEU B O 1
ATOM 1889 N N . HIS B 1 115 ? -9.258 -19.578 5.914 1 98.06 115 HIS B N 1
ATOM 1890 C CA . HIS B 1 115 ? -9.523 -20.703 6.797 1 98.06 115 HIS B CA 1
ATOM 1891 C C . HIS B 1 115 ? -10 -21.922 6.008 1 98.06 115 HIS B C 1
ATOM 1893 O O . HIS B 1 115 ? -9.508 -23.031 6.211 1 98.06 115 HIS B O 1
ATOM 1899 N N . ASP B 1 116 ? -10.938 -21.75 5.113 1 98.56 116 ASP B N 1
ATOM 1900 C CA . ASP B 1 116 ? -11.453 -22.812 4.258 1 98.56 116 ASP B CA 1
ATOM 1901 C C . ASP B 1 116 ? -10.328 -23.453 3.451 1 98.56 116 ASP B C 1
ATOM 1903 O O . ASP B 1 116 ? -10.258 -24.688 3.35 1 98.56 116 ASP B O 1
ATOM 1907 N N . ALA B 1 117 ? -9.445 -22.656 2.914 1 98.5 117 ALA B N 1
ATOM 1908 C CA . ALA B 1 117 ? -8.328 -23.156 2.117 1 98.5 117 ALA B CA 1
ATOM 1909 C C . ALA B 1 117 ? -7.379 -24 2.965 1 98.5 117 ALA B C 1
ATOM 1911 O O . ALA B 1 117 ? -6.883 -25.031 2.51 1 98.5 117 ALA B O 1
ATOM 1912 N N . ALA B 1 118 ? -7.098 -23.5 4.156 1 98.31 118 ALA B N 1
ATOM 1913 C CA . ALA B 1 118 ? -6.219 -24.219 5.07 1 98.31 118 ALA B CA 1
ATOM 1914 C C . ALA B 1 118 ? -6.773 -25.609 5.379 1 98.31 118 ALA B C 1
ATOM 1916 O O . ALA B 1 118 ? -6.016 -26.562 5.512 1 98.31 118 ALA B O 1
ATOM 1917 N N . GLN B 1 119 ? -8.07 -25.688 5.48 1 97.94 119 GLN B N 1
ATOM 1918 C CA . GLN B 1 119 ? -8.711 -26.953 5.777 1 97.94 119 GLN B CA 1
ATOM 1919 C C . GLN B 1 119 ? -8.648 -27.891 4.578 1 97.94 119 GLN B C 1
ATOM 1921 O O . GLN B 1 119 ? -8.555 -29.109 4.746 1 97.94 119 GLN B O 1
ATOM 1926 N N . ALA B 1 120 ? -8.719 -27.406 3.447 1 98.44 120 ALA B N 1
ATOM 1927 C CA . ALA B 1 120 ? -8.789 -28.203 2.221 1 98.44 120 ALA B CA 1
ATOM 1928 C C . ALA B 1 120 ? -7.395 -28.609 1.755 1 98.44 120 ALA B C 1
ATOM 1930 O O . ALA B 1 120 ? -7.254 -29.5 0.919 1 98.44 120 ALA B O 1
ATOM 1931 N N . ALA B 1 121 ? -6.363 -27.938 2.266 1 98.75 121 ALA B N 1
ATOM 1932 C CA . ALA B 1 121 ? -5.004 -28.156 1.775 1 98.75 121 ALA B CA 1
ATOM 1933 C C . ALA B 1 121 ? -4.254 -29.156 2.658 1 98.75 121 ALA B C 1
ATOM 1935 O O . ALA B 1 121 ? -4.578 -29.312 3.838 1 98.75 121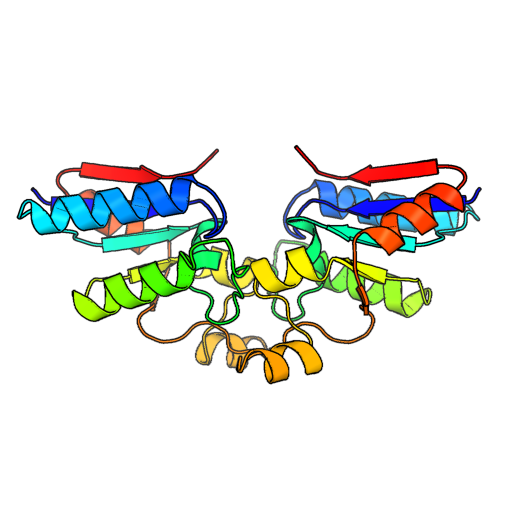 ALA B O 1
ATOM 1936 N N . ASP B 1 122 ? -3.297 -29.781 2.014 1 98.75 122 ASP B N 1
ATOM 1937 C CA . ASP B 1 122 ? -2.355 -30.578 2.797 1 98.75 122 ASP B CA 1
ATOM 1938 C C . ASP B 1 122 ? -1.419 -29.688 3.604 1 98.75 122 ASP B C 1
ATOM 1940 O O . ASP B 1 122 ? -1.025 -30.031 4.719 1 98.75 122 ASP B O 1
ATOM 1944 N N . ARG B 1 123 ? -0.992 -28.547 3.053 1 98.25 123 ARG B N 1
ATOM 1945 C CA . ARG B 1 123 ? -0.106 -27.578 3.699 1 98.25 123 ARG B CA 1
ATOM 1946 C C . ARG B 1 123 ? -0.544 -26.156 3.402 1 98.25 123 ARG B C 1
ATOM 1948 O O . ARG B 1 123 ? -0.951 -25.844 2.281 1 98.25 123 ARG B O 1
ATOM 1955 N N . LEU B 1 124 ? -0.514 -25.391 4.402 1 98.69 124 LEU B N 1
ATOM 1956 C CA . LEU B 1 124 ? -0.595 -23.938 4.262 1 98.69 124 LEU B CA 1
ATOM 1957 C C . LEU B 1 124 ? 0.791 -23.312 4.348 1 98.69 124 LEU B C 1
ATOM 1959 O O . LEU B 1 124 ? 1.477 -23.438 5.363 1 98.69 124 LEU B O 1
ATOM 1963 N N . ILE B 1 125 ? 1.169 -22.641 3.244 1 98.44 125 ILE B N 1
ATOM 1964 C CA . ILE B 1 125 ? 2.469 -21.984 3.213 1 98.44 125 ILE B CA 1
ATOM 1965 C C . ILE B 1 125 ? 2.277 -20.469 3.277 1 98.44 125 ILE B C 1
ATOM 1967 O O . ILE B 1 125 ? 1.481 -19.906 2.523 1 98.44 125 ILE B O 1
ATOM 1971 N N . CYS B 1 126 ? 3.021 -19.812 4.184 1 98.5 126 CYS B N 1
ATOM 1972 C CA . CYS B 1 126 ? 2.902 -18.359 4.371 1 98.5 126 CYS B CA 1
ATOM 1973 C C . CYS B 1 126 ? 4.199 -17.656 4 1 98.5 126 CYS B C 1
ATO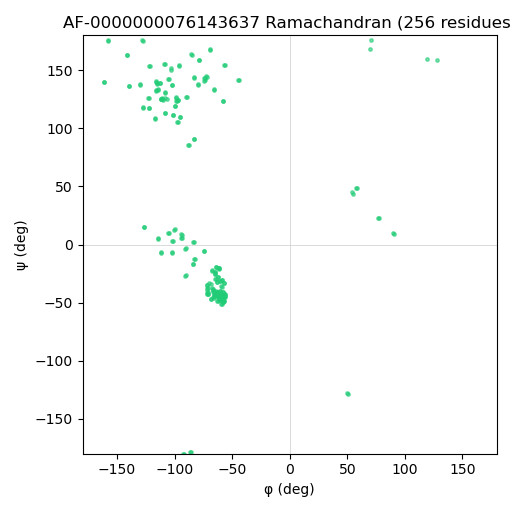M 1975 O O . CYS B 1 126 ? 5.285 -18.125 4.348 1 98.5 126 CYS B O 1
ATOM 1977 N N . PHE B 1 127 ? 4.098 -16.625 3.232 1 98.5 127 PHE B N 1
ATOM 1978 C CA . PHE B 1 127 ? 5.238 -15.789 2.873 1 98.5 127 PHE B CA 1
ATOM 1979 C C . PHE B 1 127 ? 5.074 -14.375 3.418 1 98.5 127 PHE B C 1
ATOM 1981 O O . PHE B 1 127 ? 4.027 -13.75 3.227 1 98.5 127 PHE B O 1
ATOM 1988 N N . GLY B 1 128 ? 6.09 -13.93 3.844 1 91.62 128 GLY B N 1
ATOM 1989 C CA . GLY B 1 128 ? 6.02 -12.617 4.461 1 91.62 128 GLY B CA 1
ATOM 1990 C C . GLY B 1 128 ? 5.293 -12.617 5.793 1 91.62 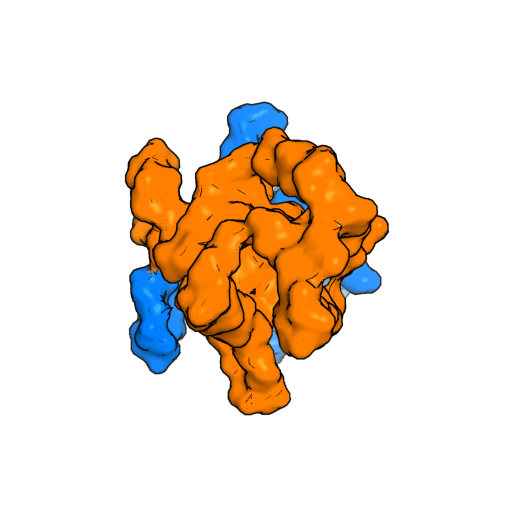128 GLY B C 1
ATOM 1991 O O . GLY B 1 128 ? 4.969 -13.68 6.324 1 91.62 128 GLY B O 1
ATOM 1992 N N . GLY B 1 129 ? 5.094 -11.656 6.648 1 72.94 129 GLY B N 1
ATOM 1993 C CA . GLY B 1 129 ? 4.418 -11.555 7.93 1 72.94 129 GLY B CA 1
ATOM 1994 C C . GLY B 1 129 ? 5.344 -11.156 9.062 1 72.94 129 GLY B C 1
ATOM 1995 O O . GLY B 1 129 ? 6.559 -11.07 8.883 1 72.94 129 GLY B O 1
ATOM 1996 N N . PRO B 1 130 ? 4.496 -10.664 10.031 1 58.25 130 PRO B N 1
ATOM 1997 C CA . PRO B 1 130 ? 5.332 -10.281 11.172 1 58.25 130 PRO B CA 1
ATOM 1998 C C . PRO B 1 130 ? 6.121 -11.461 11.742 1 58.25 130 PRO B C 1
ATOM 2000 O O . PRO B 1 130 ? 5.762 -12.617 11.523 1 58.25 130 PRO B O 1
#

Nearest PDB structures (foldseek):
  2hy5-assembly1_A  TM=9.600E-01  e=4.555E-16  Allochromatium vinosum
  2d1p-assembly1_A  TM=9.611E-01  e=1.774E-14  Escherichia coli
  2hy5-assembly1_B  TM=7.575E-01  e=5.612E-06  Allochromatium vinosum
  1jx7-assembly1_E  TM=8.453E-01  e=1.984E-05  Escherichia coli
  2d1p-assembly1_B  TM=7.615E-01  e=3.502E-05  Escherichia coli

Radius of gyration: 19.19 Å; Cα contacts (8 Å, |Δi|>4): 545; chains: 2; bounding box: 39×61×38 Å

Organism: NCBI:txid2745518

Solvent-accessible surface area (backbone atoms only — not comparable to full-atom values): 13142 Å² total; per-residue (Å²): 99,35,30,14,38,37,34,29,32,29,38,87,39,70,44,34,52,51,45,50,52,49,53,52,49,38,48,73,69,67,29,42,66,70,26,41,33,21,33,62,46,12,32,58,28,58,36,68,42,53,40,59,57,88,92,48,78,49,46,30,58,50,50,53,50,51,35,56,74,66,67,47,50,40,36,28,29,38,69,46,17,33,51,67,33,43,20,32,64,69,54,13,60,73,69,71,36,87,30,49,31,34,52,86,78,58,39,76,40,55,69,64,57,53,53,53,28,46,70,73,22,78,41,67,45,75,28,55,66,135,98,35,31,15,39,36,35,28,32,30,39,87,40,69,45,33,51,53,45,52,52,47,53,52,48,40,47,74,71,67,30,45,65,70,26,39,35,21,31,62,47,12,32,59,28,57,35,68,41,54,40,57,55,91,92,47,78,52,44,30,58,50,51,52,50,52,35,56,76,68,67,46,50,40,36,27,27,36,70,45,17,32,52,66,34,44,20,32,65,68,54,13,59,72,70,71,35,87,31,50,30,33,49,86,79,56,40,75,39,56,68,64,58,52,54,54,29,47,70,73,20,77,42,68,46,75,28,56,63,132

pLDDT: mean 97.33, std 4.29, range [58.25, 98.94]

Foldseek 3Di:
DEEEEEEAAAQVDVLLVVSLVVVVVCVVVVYHYQEYEYDHNSLNLQFQPDDDDPVDDSSSVVVQCVCVVVVHHAEYAQVNCVVVVADAPVVCVVVVHDDHTGDPPYHYDHCVVVVVSCVVGPYYHYTDDD/DEEEEEEAAAQVDPLLVVSLVVVVVCVVVVYHYQEYEYDHNSLNLQFQPDDDDPVDDSRSVVVQCVCVVVVHHAEYAQVNCVVVVADAPVVCVVVVHDDHGGDPPYHYDHCVVVVVSCVVGPYYHYTDDD